Protein AF-0000000079280707 (afdb_homodimer)

Solvent-accessible surface area (backbone atoms only — not comparable to full-atom values): 15832 Å² total; per-residue (Å²): 133,72,69,68,61,56,53,54,54,55,54,55,56,64,62,60,63,75,52,67,69,60,35,39,19,44,24,32,75,40,69,52,90,56,27,75,77,35,42,68,44,71,37,42,90,75,17,88,73,39,42,81,30,55,18,44,53,22,21,24,24,32,35,34,36,29,84,26,36,54,90,60,27,48,51,48,28,39,37,30,24,30,34,31,78,71,51,81,69,53,29,86,54,73,64,53,41,62,40,43,60,48,71,31,33,33,44,44,74,56,71,56,59,42,65,69,46,86,60,87,72,77,73,71,76,70,77,73,75,76,72,70,73,63,68,69,62,58,63,71,72,103,134,74,67,67,60,56,54,54,54,55,55,56,56,64,63,58,62,76,50,67,69,61,35,41,16,43,24,33,73,40,68,54,88,55,26,76,76,36,42,68,45,71,37,42,90,76,17,87,72,40,42,78,32,57,19,45,53,23,22,22,24,33,35,33,34,29,86,27,37,54,90,62,29,48,51,50,29,38,37,31,27,31,34,33,77,70,50,82,70,55,30,88,54,74,65,52,40,62,41,45,60,48,70,31,32,33,43,43,73,56,73,55,58,44,65,70,46,87,58,89,69,78,74,72,76,70,76,69,72,69,68,72,72,64,66,71,63,59,64,72,73,104

Foldseek 3Di:
DPPPVVVVVVVVVVVPPVPQDWAKAKWDKDQDAQQCPACLNVPLPPHPRIDIDTERAKKKKKWWWADFAQPRTGTGMITIDYDDPPPPQEDCDPCVRRDRGGMYMHIDDHHHPHSDDSHPDPPPPPPCPDPVPPPPPVVVVD/DPPVVVVVVVVVVVVPPPPQDWAKAKWDKDQDAQQCPACLNVPLPPHPRIDIDTERAKKKKKWWWAQFAQPRTGTGMITIDYDDPPPPQEDCDPCVRRDRGGMYMHIDDDHHPHSDDSHPDPPPPPPPPPPDPPDPVPVVVD

Sequence (284 aa):
MNTSVFFTFALLACLGTLCSAQMKCYECSYDQANPKDSDCWRDVVNAPDSTEVDCASYCYSETFQSGGPNENANYWYIRRGCAGAKDTTCSDSDNCHNDAWGACKRCCSGELCNVDSPSGSNMVKASLLVALFAAVLAKWLNMNTSVFFTFALLACLGTLCSAQMKCYECSYDQANPKDSDCWRDVVNAPDSTEVDCASYCYSETFQSGGPNENANYWYIRRGCAGAKDTTCSDSDNCHNDAWGACKRCCSGELCNVDSPSGSNMVKASLLVALFAAVLAKWLN

pLDDT: mean 77.37, std 22.31, range [32.81, 98.19]

Nearest PDB structures (foldseek):
  1ywh-assembly2_C  TM=5.991E-01  e=3.883E-01  Homo sapiens
  1nyu-assembly1_A  TM=4.600E-01  e=7.557E-01  Rattus norvegicus
  6zso-assembly1_A  TM=4.852E-01  e=9.628E-01  Homo sapiens
  1ywh-assembly2_C  TM=5.949E-01  e=5.803E-01  Homo sapiens
  2goo-assembly1_F  TM=4.192E-01  e=9.963E-02  Mus musculus

Secondary structure (DSSP, 8-state):
--HHHHHHHHHHHGGG------EEEEEEEE-SS-GGGSHHHH-GGG-TT-EEEEESSEEEEEEEEESSSGGGPEEEEEEEEEE-TT-TTEESSSGGGGSSSEEEEEEE-STT-----SSS-----------GGGTHHHHHH-/--HHHHHHHHHHHGGG------EEEEEEEE-SS-GGGSHHHH-GGG-TT-EEEEESSEEEEEEEEESSSGGGPEEEEEEEEEE-TT-TTEESSGGGGGSSSEEEEEEE-STT-TT--SSS--------GGGGGGTHHHHHH-

Radius of gyration: 24.07 Å; Cα contacts (8 Å, |Δi|>4): 593; chains: 2; bounding box: 77×76×39 Å

Organism: Patiria miniata (NCBI:txid46514)

Structure (mmCIF, N/CA/C/O backbone):
data_AF-0000000079280707-model_v1
#
loop_
_entity.id
_entity.type
_entity.pdbx_description
1 polymer 'Uncharacterized protein'
#
loop_
_atom_site.group_PDB
_atom_site.id
_atom_site.type_symbol
_atom_site.label_atom_id
_atom_site.label_alt_id
_atom_site.label_comp_id
_atom_site.label_asym_id
_atom_site.label_entity_id
_atom_site.label_seq_id
_atom_site.pdbx_PDB_ins_code
_atom_site.Cartn_x
_atom_site.Cartn_y
_atom_site.Cartn_z
_atom_site.occupancy
_atom_site.B_iso_or_equiv
_atom_site.auth_seq_id
_atom_site.auth_comp_id
_atom_site.auth_asym_id
_atom_site.auth_atom_id
_atom_site.pdbx_PDB_model_num
ATOM 1 N N . MET A 1 1 ? 55.562 9.312 -14.508 1 38.59 1 MET A N 1
ATOM 2 C CA . MET A 1 1 ? 54.094 9.398 -14.539 1 38.59 1 MET A CA 1
ATOM 3 C C . MET A 1 1 ? 53.531 9.422 -13.125 1 38.59 1 MET A C 1
ATOM 5 O O . MET A 1 1 ? 53.938 8.648 -12.266 1 38.59 1 MET A O 1
ATOM 9 N N . ASN A 1 2 ? 53.094 10.641 -12.602 1 47.47 2 ASN A N 1
ATOM 10 C CA . ASN A 1 2 ? 52.656 11.133 -11.297 1 47.47 2 ASN A CA 1
ATOM 11 C C . ASN A 1 2 ? 51.531 10.289 -10.727 1 47.47 2 ASN A C 1
ATOM 13 O O . ASN A 1 2 ? 50.406 10.273 -11.266 1 47.47 2 ASN A O 1
ATOM 17 N N . THR A 1 3 ? 51.875 9.219 -9.945 1 60.22 3 THR A N 1
ATOM 18 C CA . THR A 1 3 ? 51.094 8.258 -9.172 1 60.22 3 THR A CA 1
ATOM 19 C C . THR A 1 3 ? 50.031 8.977 -8.312 1 60.22 3 THR A C 1
ATOM 21 O O . THR A 1 3 ? 49.094 8.359 -7.836 1 60.22 3 THR A O 1
ATOM 24 N N . SER A 1 4 ? 50.344 10.234 -7.957 1 59.88 4 SER A N 1
ATOM 25 C CA . SER A 1 4 ? 49.406 10.953 -7.074 1 59.88 4 SER A CA 1
ATOM 26 C C . SER A 1 4 ? 48.125 11.305 -7.793 1 59.88 4 SER A C 1
ATOM 28 O O . SER A 1 4 ? 47.062 11.367 -7.172 1 59.88 4 SER A O 1
ATOM 30 N N . VAL A 1 5 ? 48.156 11.578 -9.125 1 58.69 5 VAL A N 1
ATOM 31 C CA . VAL A 1 5 ? 46.969 11.961 -9.883 1 58.69 5 VAL A CA 1
ATOM 32 C C . VAL A 1 5 ? 46.062 10.758 -10.047 1 58.69 5 VAL A C 1
ATOM 34 O O . VAL A 1 5 ? 44.844 10.898 -10.016 1 58.69 5 VAL A O 1
ATOM 37 N N . PHE A 1 6 ? 46.594 9.539 -10.086 1 56.97 6 PHE A N 1
ATOM 38 C CA . PHE A 1 6 ? 45.75 8.367 -10.273 1 56.97 6 PHE A CA 1
ATOM 39 C C . PHE A 1 6 ? 44.969 8.078 -9.008 1 56.97 6 PHE A C 1
ATOM 41 O O . PHE A 1 6 ? 43.812 7.625 -9.078 1 56.97 6 PHE A O 1
ATOM 48 N N . PHE A 1 7 ? 45.562 8.414 -7.887 1 56.16 7 PHE A N 1
ATOM 49 C CA . PHE A 1 7 ? 44.844 8.125 -6.656 1 56.16 7 PHE A CA 1
ATOM 50 C C . PHE A 1 7 ? 43.656 9.062 -6.488 1 56.16 7 PHE A C 1
ATOM 52 O O . PHE A 1 7 ? 42.625 8.672 -5.957 1 56.16 7 PHE A O 1
ATOM 59 N N . THR A 1 8 ? 43.781 10.281 -7.02 1 58.84 8 THR A N 1
ATOM 60 C CA . THR A 1 8 ? 42.719 11.25 -6.863 1 58.84 8 THR A CA 1
ATOM 61 C C . THR A 1 8 ? 41.531 10.859 -7.734 1 58.84 8 THR A C 1
ATOM 63 O O . THR A 1 8 ? 40.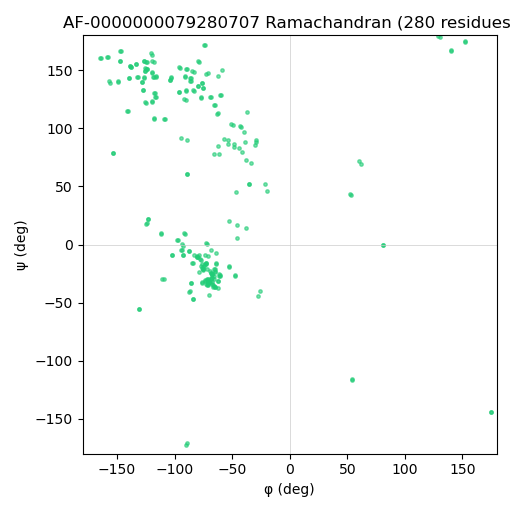375 11.016 -7.32 1 58.84 8 THR A O 1
ATOM 66 N N . PHE A 1 9 ? 41.781 10.281 -8.914 1 58.12 9 PHE A N 1
ATOM 67 C CA . PHE A 1 9 ? 40.625 9.938 -9.758 1 58.12 9 PHE A CA 1
ATOM 68 C C . PHE A 1 9 ? 39.938 8.695 -9.227 1 58.12 9 PHE A C 1
ATOM 70 O O . PHE A 1 9 ? 38.719 8.562 -9.352 1 58.12 9 PHE A O 1
ATOM 77 N N . ALA A 1 10 ? 40.75 7.809 -8.648 1 54.25 10 ALA A N 1
ATOM 78 C CA . ALA A 1 10 ? 40.125 6.617 -8.102 1 54.25 10 ALA A CA 1
ATOM 79 C C . ALA A 1 10 ? 39.25 6.965 -6.906 1 54.25 10 ALA A C 1
ATOM 81 O O . ALA A 1 10 ? 38.188 6.355 -6.703 1 54.25 10 ALA A O 1
ATOM 82 N N . LEU A 1 11 ? 39.688 8 -6.168 1 53.56 11 LEU A N 1
ATOM 83 C CA . LEU A 1 11 ? 38.875 8.414 -5.031 1 53.56 11 LEU A CA 1
ATOM 84 C C . LEU A 1 11 ? 37.594 9.078 -5.496 1 53.56 11 LEU A C 1
ATOM 86 O O . LEU A 1 11 ? 36.531 8.906 -4.883 1 53.56 11 LEU A O 1
ATOM 90 N N . LEU A 1 12 ? 37.656 9.797 -6.57 1 54.19 12 LEU A N 1
ATOM 91 C CA . LEU A 1 12 ? 36.438 10.43 -7.059 1 54.19 12 LEU A CA 1
ATOM 92 C C . LEU A 1 12 ? 35.438 9.398 -7.602 1 54.19 12 LEU A C 1
ATOM 94 O O . LEU A 1 12 ? 34.25 9.609 -7.578 1 54.19 12 LEU A O 1
ATOM 98 N N . ALA A 1 13 ? 35.969 8.336 -8.148 1 51.59 13 ALA A N 1
ATOM 99 C CA . ALA A 1 13 ? 35.062 7.32 -8.672 1 51.59 13 ALA A CA 1
ATOM 100 C C . ALA A 1 13 ? 34.281 6.66 -7.543 1 51.59 13 ALA A C 1
ATOM 102 O O . ALA A 1 13 ? 33.188 6.152 -7.766 1 51.59 13 ALA A O 1
ATOM 103 N N . CYS A 1 14 ? 34.906 6.508 -6.441 1 49.03 14 CYS A N 1
ATOM 104 C CA . CYS A 1 14 ? 34.156 5.891 -5.359 1 49.03 14 CYS A CA 1
ATOM 105 C C . CYS A 1 14 ? 33 6.773 -4.926 1 49.03 14 CYS A C 1
ATOM 107 O O . CYS A 1 14 ? 32.125 6.348 -4.156 1 49.03 14 CYS A O 1
ATOM 109 N N . LEU A 1 15 ? 33.094 8.023 -5.18 1 50.31 15 LEU A N 1
ATOM 110 C CA . LEU A 1 15 ? 32 8.875 -4.75 1 50.31 15 LEU A CA 1
ATOM 111 C C . LEU A 1 15 ? 30.734 8.578 -5.551 1 50.31 15 LEU A C 1
ATOM 113 O O . LEU A 1 15 ? 29.656 9.078 -5.227 1 50.31 15 LEU A O 1
ATOM 117 N N . GLY A 1 16 ? 30.953 8.039 -6.777 1 48.06 16 GLY A N 1
ATOM 118 C CA . GLY A 1 16 ? 29.688 8 -7.469 1 48.06 16 GLY A CA 1
ATOM 119 C C . GLY A 1 16 ? 28.75 6.93 -6.93 1 48.06 16 GLY A C 1
ATOM 120 O O . GLY A 1 16 ? 27.953 6.355 -7.68 1 48.06 16 GLY A O 1
ATOM 121 N N . THR A 1 17 ? 29.078 6.18 -5.945 1 48.03 17 THR A N 1
ATOM 122 C CA . THR A 1 17 ? 28.031 5.254 -5.527 1 48.03 17 THR A CA 1
ATOM 123 C C . THR A 1 17 ? 26.703 5.984 -5.379 1 48.03 17 THR A C 1
ATOM 125 O O . THR A 1 17 ? 26.578 6.914 -4.578 1 48.03 17 THR A O 1
ATOM 128 N N . LEU A 1 18 ? 25.906 6.215 -6.387 1 49.34 18 LEU A N 1
ATOM 129 C CA . LEU A 1 18 ? 24.531 6.672 -6.375 1 49.34 18 LEU A CA 1
ATOM 130 C C . LEU A 1 18 ? 23.766 6.09 -5.184 1 49.34 18 LEU A C 1
ATOM 132 O O . LEU A 1 18 ? 23.375 4.922 -5.211 1 49.34 18 LEU A O 1
ATOM 136 N N . CYS A 1 19 ? 24.281 6.23 -3.973 1 54.91 19 CYS A N 1
ATOM 137 C CA . CYS A 1 19 ? 23.422 6.016 -2.807 1 54.91 19 CYS A CA 1
ATOM 138 C C . CYS A 1 19 ? 21.969 6.352 -3.117 1 54.91 19 CYS A C 1
ATOM 140 O O . CYS A 1 19 ? 21.672 7.457 -3.572 1 54.91 19 CYS A O 1
ATOM 142 N N . SER A 1 20 ? 21.188 5.418 -3.572 1 62.5 20 SER A N 1
ATOM 143 C CA . SER A 1 20 ? 19.781 5.668 -3.83 1 62.5 20 SER A CA 1
ATOM 144 C C . SER A 1 20 ? 19.141 6.48 -2.705 1 62.5 20 SER A C 1
ATOM 146 O O . SER A 1 20 ? 19.281 6.133 -1.531 1 62.5 20 SER A O 1
ATOM 148 N N . ALA A 1 21 ? 18.938 7.77 -2.912 1 72.38 21 ALA A N 1
ATOM 149 C CA . ALA A 1 21 ? 18.312 8.688 -1.962 1 72.38 21 ALA A CA 1
ATOM 150 C C . ALA A 1 21 ? 16.984 8.148 -1.459 1 72.38 21 ALA A C 1
ATOM 152 O O . ALA A 1 21 ? 16.141 7.715 -2.252 1 72.38 21 ALA A O 1
ATOM 153 N N . GLN A 1 22 ? 16.953 7.625 -0.209 1 88.56 22 GLN A N 1
ATOM 154 C CA . GLN A 1 22 ? 15.719 7.27 0.494 1 88.56 22 GLN A CA 1
ATOM 155 C C . GLN A 1 22 ? 15.125 8.477 1.211 1 88.56 22 GLN A C 1
ATOM 157 O O . GLN A 1 22 ? 15.828 9.453 1.475 1 88.56 22 GLN A O 1
ATOM 162 N N . MET A 1 23 ? 13.844 8.461 1.316 1 94.12 23 MET A N 1
ATOM 163 C CA . MET A 1 23 ? 13.148 9.461 2.123 1 94.12 23 MET A CA 1
ATOM 164 C C . MET A 1 23 ? 12.367 8.797 3.252 1 94.12 23 MET A C 1
ATOM 166 O O . MET A 1 23 ? 12.039 7.609 3.172 1 94.12 23 MET A O 1
ATOM 170 N N . LYS A 1 24 ? 12.133 9.641 4.242 1 97.06 24 LYS A N 1
ATOM 171 C CA . LYS A 1 24 ? 11.305 9.117 5.324 1 97.06 24 LYS A CA 1
ATOM 172 C C . LYS A 1 24 ? 9.828 9.406 5.074 1 97.06 24 LYS A C 1
ATOM 174 O O . LYS A 1 24 ? 9.477 10.477 4.566 1 97.06 24 LYS A O 1
ATOM 179 N N . CYS A 1 25 ? 9.039 8.438 5.492 1 97.62 25 CYS A N 1
ATOM 180 C CA . CYS A 1 25 ? 7.586 8.578 5.473 1 97.62 25 CYS A CA 1
ATOM 181 C C . CYS A 1 25 ? 6.977 8.125 6.793 1 97.62 25 CYS A C 1
ATOM 183 O O . CYS A 1 25 ? 7.59 7.352 7.531 1 97.62 25 CYS A O 1
ATOM 185 N N . TYR A 1 26 ? 5.809 8.664 7.047 1 97.75 26 TYR A N 1
ATOM 186 C CA . TYR A 1 26 ? 5.035 8.109 8.148 1 97.75 26 TYR A CA 1
ATOM 187 C C . TYR A 1 26 ? 4.391 6.785 7.754 1 97.75 26 TYR A C 1
ATOM 189 O O . TYR A 1 26 ? 3.883 6.645 6.637 1 97.75 26 TYR A O 1
ATOM 197 N N . GLU A 1 27 ? 4.426 5.871 8.656 1 98.19 27 GLU A N 1
ATOM 198 C CA . GLU A 1 27 ? 3.738 4.594 8.469 1 98.19 27 GLU A CA 1
ATOM 199 C C . GLU A 1 27 ? 2.781 4.309 9.625 1 98.19 27 GLU A C 1
ATOM 201 O O . GLU A 1 27 ? 3.195 4.266 10.781 1 98.19 27 GLU A O 1
ATOM 206 N N . CYS A 1 28 ? 1.576 4.133 9.328 1 97.31 28 CYS A N 1
ATOM 207 C CA . CYS A 1 28 ? 0.514 3.76 10.258 1 97.31 28 CYS A CA 1
ATOM 208 C C . CYS A 1 28 ? -0.715 3.26 9.508 1 97.31 28 CYS A C 1
ATOM 210 O O . CYS A 1 28 ? -0.819 3.432 8.289 1 97.31 28 CYS A O 1
ATOM 212 N N . SER A 1 29 ? -1.576 2.52 10.234 1 95.44 29 SER A N 1
ATOM 213 C CA . SER A 1 29 ? -2.828 2.033 9.664 1 95.44 29 SER A CA 1
ATOM 214 C C . SER A 1 29 ? -3.914 1.921 10.727 1 95.44 29 SER A C 1
ATOM 216 O O . SER A 1 29 ? -3.635 1.57 11.875 1 95.44 29 SER A O 1
ATOM 218 N N . TYR A 1 30 ? -5.117 2.291 10.297 1 94.62 30 TYR A N 1
ATOM 219 C CA . TYR A 1 30 ? -6.305 2.143 11.133 1 94.62 30 TYR A CA 1
ATOM 220 C C . TYR A 1 30 ? -7.504 1.706 10.305 1 94.62 30 TYR A C 1
ATOM 222 O O . TYR A 1 30 ? -7.906 2.402 9.367 1 94.62 30 TYR A O 1
ATOM 230 N N . ASP A 1 31 ? -8.016 0.49 10.562 1 89.56 31 ASP A N 1
ATOM 231 C CA . ASP A 1 31 ? -9.109 -0.048 9.773 1 89.56 31 ASP A CA 1
ATOM 232 C C . ASP A 1 31 ? -10.297 -0.422 10.656 1 89.56 31 ASP A C 1
ATOM 234 O O . ASP A 1 31 ? -11.125 -1.253 10.273 1 89.56 31 ASP A O 1
ATOM 238 N N . GLN A 1 32 ? -10.391 0.071 11.852 1 84.25 32 GLN A N 1
ATOM 239 C CA . GLN A 1 32 ? -11.516 -0.181 12.75 1 84.25 32 GLN A CA 1
ATOM 240 C C . GLN A 1 32 ? -12.609 0.867 12.562 1 84.25 32 GLN A C 1
ATOM 242 O O . GLN A 1 32 ? -12.555 1.674 11.633 1 84.25 32 GLN A O 1
ATOM 247 N N . ALA A 1 33 ? -13.562 0.789 13.445 1 82.25 33 ALA A N 1
ATOM 248 C CA . ALA A 1 33 ? -14.727 1.673 13.328 1 82.25 33 ALA A CA 1
ATOM 249 C C . ALA A 1 33 ? -14.305 3.139 13.391 1 82.25 33 ALA A C 1
ATOM 251 O O . ALA A 1 33 ? -13.492 3.521 14.234 1 82.25 33 ALA A O 1
ATOM 252 N N . ASN A 1 34 ? -14.656 4.039 12.523 1 87.5 34 ASN A N 1
ATOM 253 C CA . ASN A 1 34 ? -14.523 5.484 12.391 1 87.5 34 ASN A CA 1
ATOM 254 C C . ASN A 1 34 ? -13.055 5.906 12.32 1 87.5 34 ASN A C 1
ATOM 256 O O . ASN A 1 34 ? -12.539 6.527 13.25 1 87.5 34 ASN A O 1
ATOM 260 N N . PRO A 1 35 ? -12.305 5.66 11.336 1 92.56 35 PRO A N 1
ATOM 261 C CA . PRO A 1 35 ? -10.891 6.016 11.195 1 92.56 35 PRO A CA 1
ATOM 262 C C . PRO A 1 35 ? -10.633 7.504 11.438 1 92.56 35 PRO A C 1
ATOM 264 O O . PRO A 1 35 ? -9.516 7.887 11.781 1 92.56 35 PRO A O 1
ATOM 267 N N . LYS A 1 36 ? -11.633 8.32 11.359 1 90.56 36 LYS A N 1
ATOM 268 C CA . LYS A 1 36 ? -11.484 9.766 11.547 1 90.56 36 LYS A CA 1
ATOM 269 C C . LYS A 1 36 ? -11.062 10.094 12.977 1 90.56 36 LYS A C 1
ATOM 271 O O . LYS A 1 36 ? -10.5 11.156 13.242 1 90.56 36 LYS A O 1
ATOM 276 N N . ASP A 1 37 ? -11.305 9.203 13.883 1 90.44 37 ASP A N 1
ATOM 277 C CA . ASP A 1 37 ? -11 9.43 15.297 1 90.44 37 ASP A CA 1
ATOM 278 C C . ASP A 1 37 ? -9.625 8.883 15.656 1 90.44 37 ASP A C 1
ATOM 280 O O . ASP A 1 37 ? -9.133 9.102 16.766 1 90.44 37 ASP A O 1
ATOM 284 N N . SER A 1 38 ? -9 8.258 14.773 1 93.44 38 SER A N 1
ATOM 285 C CA . SER A 1 38 ? -7.703 7.652 15.062 1 93.44 38 SER A CA 1
ATOM 286 C C . SER A 1 38 ? -6.59 8.695 15.039 1 93.44 38 SER A C 1
ATOM 288 O O . SER A 1 38 ? -6.703 9.719 14.367 1 93.44 38 SER A O 1
ATOM 290 N N . ASP A 1 39 ? -5.492 8.43 15.703 1 93.5 39 ASP A N 1
ATOM 291 C CA . ASP A 1 39 ? -4.316 9.289 15.672 1 93.5 39 ASP A CA 1
ATOM 292 C C . ASP A 1 39 ? -3.66 9.273 14.289 1 93.5 39 ASP A C 1
ATOM 294 O O . ASP A 1 39 ? -3.104 10.281 13.852 1 93.5 39 ASP A O 1
ATOM 298 N N . CYS A 1 40 ? -3.777 8.203 13.586 1 95.12 40 CYS A N 1
ATOM 299 C CA . CYS A 1 40 ? -3.248 8.117 12.227 1 95.12 40 CYS A CA 1
ATOM 300 C C . CYS A 1 40 ? -3.934 9.125 11.312 1 95.12 40 CYS A C 1
ATOM 302 O O . CYS A 1 40 ? -3.314 9.641 10.383 1 95.12 40 CYS A O 1
ATOM 304 N N . TRP A 1 41 ? -5.199 9.375 11.641 1 94.19 41 TRP A N 1
ATOM 305 C CA . TRP A 1 41 ? -5.984 10.312 10.852 1 94.19 41 TRP A CA 1
ATOM 306 C C . TRP A 1 41 ? -5.73 11.75 11.312 1 94.19 41 TRP A C 1
ATOM 308 O O . TRP A 1 41 ? -5.434 12.625 10.492 1 94.19 41 TRP A O 1
ATOM 318 N N . ARG A 1 42 ? -5.754 12.023 12.617 1 91.69 42 ARG A N 1
ATOM 319 C CA . ARG A 1 42 ? -5.828 13.367 13.18 1 91.69 42 ARG A CA 1
ATOM 320 C C . ARG A 1 42 ? -4.438 13.969 13.336 1 91.69 42 ARG A C 1
ATOM 322 O O . ARG A 1 42 ? -4.254 15.172 13.148 1 91.69 42 ARG A O 1
ATOM 329 N N . ASP A 1 43 ? -3.564 13.164 13.75 1 93.25 43 ASP A N 1
ATOM 330 C CA . ASP A 1 43 ? -2.236 13.664 14.094 1 93.25 43 ASP A CA 1
ATOM 331 C C . ASP A 1 43 ? -1.181 12.57 13.938 1 93.25 43 ASP A C 1
ATOM 333 O O . ASP A 1 43 ? -0.648 12.07 14.93 1 93.25 43 ASP A O 1
ATOM 337 N N . VAL A 1 44 ? -0.804 12.344 12.719 1 94.94 44 VAL A N 1
ATOM 338 C CA . VAL A 1 44 ? 0.125 11.258 12.43 1 94.94 44 VAL A CA 1
ATOM 339 C C . VAL A 1 44 ? 1.496 11.578 13.023 1 94.94 44 VAL A C 1
ATOM 341 O O . VAL A 1 44 ? 2.248 10.672 13.391 1 94.94 44 VAL A O 1
ATOM 344 N N . VAL A 1 45 ? 1.817 12.836 13.203 1 93.94 45 VAL A N 1
ATOM 345 C CA . VAL A 1 45 ? 3.119 13.273 13.703 1 93.94 45 VAL A CA 1
ATOM 346 C C . VAL A 1 45 ? 3.311 12.789 15.133 1 93.94 45 VAL A C 1
ATOM 348 O O . VAL A 1 45 ? 4.391 12.32 15.5 1 93.94 45 VAL A O 1
ATOM 351 N N . ASN A 1 46 ? 2.219 12.812 15.859 1 92.94 46 ASN A N 1
ATOM 352 C CA . ASN A 1 46 ? 2.301 12.453 17.266 1 92.94 46 ASN A CA 1
ATOM 353 C C . ASN A 1 46 ? 1.589 11.133 17.547 1 92.94 46 ASN A C 1
ATOM 355 O O . ASN A 1 46 ? 1.372 10.781 18.719 1 92.94 46 ASN A O 1
ATOM 359 N N . ALA A 1 47 ? 1.194 10.438 16.547 1 92.5 47 ALA A N 1
ATOM 360 C CA . ALA A 1 47 ? 0.476 9.18 16.719 1 92.5 47 ALA A CA 1
ATOM 361 C C . ALA A 1 47 ? 1.388 8.102 17.297 1 92.5 47 ALA A C 1
ATOM 363 O O . ALA A 1 47 ? 2.457 7.82 16.75 1 92.5 47 ALA A O 1
ATOM 364 N N . PRO A 1 48 ? 0.962 7.469 18.391 1 91.69 48 PRO A N 1
ATOM 365 C CA . PRO A 1 48 ? 1.798 6.434 19 1 91.69 48 PRO A CA 1
ATOM 366 C C . PRO A 1 48 ? 2.064 5.258 18.062 1 91.69 48 PRO A C 1
ATOM 368 O O . PRO A 1 48 ? 3.102 4.598 18.172 1 91.69 48 PRO A O 1
ATOM 371 N N . ASP A 1 49 ? 1.195 5.039 17.188 1 91.44 49 ASP A N 1
ATOM 372 C CA . ASP A 1 49 ? 1.322 3.887 16.297 1 91.44 49 ASP A CA 1
ATOM 373 C C . ASP A 1 49 ? 1.936 4.285 14.961 1 91.44 49 ASP A C 1
ATOM 375 O O . ASP A 1 49 ? 2.029 3.467 14.047 1 91.44 49 ASP A O 1
ATOM 379 N N . SER A 1 50 ? 2.299 5.531 14.875 1 94.94 50 SER A N 1
ATOM 380 C CA . SER A 1 50 ? 2.971 6.02 13.68 1 94.94 50 SER A CA 1
ATOM 381 C C . SER A 1 50 ? 4.484 5.891 13.805 1 94.94 50 SER A C 1
ATOM 383 O O . SER A 1 50 ? 5.055 6.199 14.852 1 94.94 50 SER A O 1
ATOM 385 N N . THR A 1 51 ? 5.125 5.352 12.766 1 97.19 51 THR A N 1
ATOM 386 C CA . THR A 1 51 ? 6.578 5.223 12.703 1 97.19 51 THR A CA 1
ATOM 387 C C . THR A 1 51 ? 7.125 5.895 11.445 1 97.19 51 THR A C 1
ATOM 389 O O . THR A 1 51 ? 6.398 6.082 10.469 1 97.19 51 THR A O 1
ATOM 392 N N . GLU A 1 52 ? 8.336 6.359 11.562 1 97.62 52 GLU A N 1
ATOM 393 C CA . GLU A 1 52 ? 9.039 6.863 10.383 1 97.62 52 GLU A CA 1
ATOM 394 C C . GLU A 1 52 ? 9.836 5.754 9.703 1 97.62 52 GLU A C 1
ATOM 396 O O . GLU A 1 52 ? 10.641 5.078 10.352 1 97.62 52 GLU A O 1
ATOM 401 N N . VAL A 1 53 ? 9.602 5.547 8.469 1 97.56 53 VAL A N 1
ATOM 402 C CA . VAL A 1 53 ? 10.258 4.469 7.738 1 97.56 53 VAL A CA 1
ATOM 403 C C . VAL A 1 53 ? 10.938 5.027 6.488 1 97.56 53 VAL A C 1
ATOM 405 O O . VAL A 1 53 ? 10.555 6.094 5.992 1 97.56 53 VAL A O 1
ATOM 408 N N . ASP A 1 54 ? 11.922 4.332 5.965 1 96.25 54 ASP A N 1
ATOM 409 C CA . ASP A 1 54 ? 12.586 4.711 4.723 1 96.25 54 ASP A CA 1
ATOM 410 C C . ASP A 1 54 ? 11.812 4.199 3.51 1 96.25 54 ASP A C 1
ATOM 412 O O . ASP A 1 54 ? 11.398 3.039 3.473 1 96.25 54 ASP A O 1
ATOM 416 N N . CYS A 1 55 ? 11.648 5.094 2.598 1 96.62 55 CYS A N 1
ATOM 417 C CA . CYS A 1 55 ? 11.031 4.742 1.324 1 96.62 55 CYS A CA 1
ATOM 418 C C . CYS A 1 55 ? 11.922 5.152 0.155 1 96.62 55 CYS A C 1
ATOM 420 O O . CYS A 1 55 ? 12.602 6.176 0.218 1 96.62 55 CYS A O 1
ATOM 422 N N . ALA A 1 56 ? 11.805 4.391 -0.875 1 96.19 56 ALA A N 1
ATOM 423 C CA . ALA A 1 56 ? 12.711 4.59 -1.998 1 96.19 56 ALA A CA 1
ATOM 424 C C . ALA A 1 56 ? 12.188 5.668 -2.943 1 96.19 56 ALA A C 1
ATOM 426 O O . ALA A 1 56 ? 12.969 6.426 -3.525 1 96.19 56 ALA A O 1
ATOM 427 N N . SER A 1 57 ? 10.828 5.77 -3.074 1 95.81 57 SER A N 1
ATOM 428 C CA . SER A 1 57 ? 10.352 6.617 -4.164 1 95.81 57 SER A CA 1
ATOM 429 C C . SER A 1 57 ? 9.297 7.605 -3.68 1 95.81 57 SER A C 1
ATOM 431 O O . SER A 1 57 ? 9.438 8.812 -3.879 1 95.81 57 SER A O 1
ATOM 433 N N . TYR A 1 58 ? 8.203 7.07 -3.045 1 96.5 58 TYR A N 1
ATOM 434 C CA . TYR A 1 58 ? 7.102 7.941 -2.643 1 96.5 58 TYR A CA 1
ATOM 435 C C . TYR A 1 58 ? 6.582 7.562 -1.26 1 96.5 58 TYR A C 1
ATOM 437 O O . TYR A 1 58 ? 6.723 6.414 -0.832 1 96.5 58 TYR A O 1
ATOM 445 N N . CYS A 1 59 ? 6.02 8.586 -0.618 1 97.12 59 CYS A N 1
ATOM 446 C CA . CYS A 1 59 ? 5.129 8.391 0.519 1 97.12 59 CYS A CA 1
ATOM 447 C C . CYS A 1 59 ? 3.67 8.398 0.076 1 97.12 59 CYS A C 1
ATOM 449 O O . CYS A 1 59 ? 3.33 9.016 -0.935 1 97.12 59 CYS A O 1
ATOM 451 N N . TYR A 1 60 ? 2.805 7.684 0.836 1 96.88 60 TYR A N 1
ATOM 452 C CA . TYR A 1 60 ? 1.395 7.793 0.48 1 96.88 60 TYR A CA 1
ATOM 453 C C . TYR A 1 60 ? 0.525 7.918 1.726 1 96.88 60 TYR A C 1
ATOM 455 O O . TYR A 1 60 ? 0.94 7.531 2.82 1 96.88 60 TYR A O 1
ATOM 463 N N . SER A 1 61 ? -0.62 8.547 1.586 1 96.38 61 SER A N 1
ATOM 464 C CA . SER A 1 61 ? -1.8 8.484 2.441 1 96.38 61 SER A CA 1
ATOM 465 C C . SER A 1 61 ? -3.012 7.965 1.675 1 96.38 61 SER A C 1
ATOM 467 O O . SER A 1 61 ? -3.379 8.516 0.637 1 96.38 61 SER A O 1
ATOM 469 N N . GLU A 1 62 ? -3.613 6.863 2.189 1 95 62 GLU A N 1
ATOM 470 C CA . GLU A 1 62 ? -4.719 6.227 1.479 1 95 62 GLU A CA 1
ATOM 471 C C . GLU A 1 62 ? -5.93 6.051 2.391 1 95 62 GLU A C 1
ATOM 473 O O . GLU A 1 62 ? -5.789 5.641 3.543 1 95 62 GLU A O 1
ATOM 478 N N . THR A 1 63 ? -7.094 6.426 1.876 1 93.44 63 THR A N 1
ATOM 479 C CA . THR A 1 63 ? -8.367 6.18 2.547 1 93.44 63 THR A CA 1
ATOM 480 C C . THR A 1 63 ? -9.312 5.41 1.634 1 93.44 63 THR A C 1
ATOM 482 O O . THR A 1 63 ? -9.117 5.363 0.418 1 93.44 63 THR A O 1
ATOM 485 N N . PHE A 1 64 ? -10.258 4.73 2.23 1 91.12 64 PHE A N 1
ATOM 486 C CA . PHE A 1 64 ? -11.391 4.152 1.514 1 91.12 64 PHE A CA 1
ATOM 487 C C . PHE A 1 64 ? -12.703 4.781 1.971 1 91.12 64 PHE A C 1
ATOM 489 O O . PHE A 1 64 ? -13 4.809 3.166 1 91.12 64 PHE A O 1
ATOM 496 N N . GLN A 1 65 ? -13.453 5.266 0.976 1 90.5 65 GLN A N 1
ATOM 497 C CA . GLN A 1 65 ? -14.664 6.004 1.328 1 90.5 65 GLN A CA 1
ATOM 498 C C . GLN A 1 65 ? -15.891 5.414 0.64 1 90.5 65 GLN A C 1
ATOM 500 O O . GLN A 1 65 ? -15.766 4.73 -0.38 1 90.5 65 GLN A O 1
ATOM 505 N N . SER A 1 66 ? -17.031 5.59 1.293 1 90.19 66 SER A N 1
ATOM 506 C CA . SER A 1 66 ? -18.312 5.219 0.719 1 90.19 66 SER A CA 1
ATOM 507 C C . SER A 1 66 ? -19.422 6.16 1.187 1 90.19 66 SER A C 1
ATOM 509 O O . SER A 1 66 ? -19.219 6.934 2.129 1 90.19 66 SER A O 1
ATOM 511 N N . GLY A 1 67 ? -20.609 6.113 0.519 1 88.12 67 GLY A N 1
ATOM 512 C CA . GLY A 1 67 ? -21.797 6.816 0.97 1 88.12 67 GLY A CA 1
ATOM 513 C C . GLY A 1 67 ? -21.812 8.281 0.587 1 88.12 67 GLY A C 1
ATOM 514 O O . GLY A 1 67 ? -22.719 9.023 0.974 1 88.12 67 GLY A O 1
ATOM 515 N N . GLY A 1 68 ? -20.812 8.812 -0.078 1 82.31 68 GLY A N 1
ATOM 516 C CA . GLY A 1 68 ? -20.75 10.211 -0.477 1 82.31 68 GLY A CA 1
ATOM 517 C C . GLY A 1 68 ? -19.344 10.742 -0.602 1 82.31 68 GLY A C 1
ATOM 518 O O . GLY A 1 68 ? -18.375 10.039 -0.267 1 82.31 68 GLY A O 1
ATOM 519 N N . PRO A 1 69 ? -19.266 11.961 -1.066 1 80.38 69 PRO A N 1
ATOM 520 C CA . PRO A 1 69 ? -17.938 12.562 -1.223 1 80.38 69 PRO A CA 1
ATOM 521 C C . PRO A 1 69 ? -17.469 13.289 0.035 1 80.38 69 PRO A C 1
ATOM 523 O O . PRO A 1 69 ? -18.281 13.711 0.853 1 80.38 69 PRO A O 1
ATOM 526 N N . ASN A 1 70 ? -16.188 13.32 0.195 1 76.94 70 ASN A N 1
ATOM 527 C CA . ASN A 1 70 ? -15.484 14.172 1.149 1 76.94 70 ASN A CA 1
ATOM 528 C C . ASN A 1 70 ? -16.016 13.992 2.566 1 76.94 70 ASN A C 1
ATOM 530 O O . ASN A 1 70 ? -16.094 12.867 3.068 1 76.94 70 ASN A O 1
ATOM 534 N N . GLU A 1 71 ? -16.609 15.125 3.08 1 74.06 71 GLU A N 1
ATOM 535 C CA . GLU A 1 71 ? -16.984 15.148 4.492 1 74.06 71 GLU A CA 1
ATOM 536 C C . GLU A 1 71 ? -18.203 14.281 4.75 1 74.06 71 GLU A C 1
ATOM 538 O O . GLU A 1 71 ? -18.422 13.82 5.875 1 74.06 71 GLU A O 1
ATOM 543 N N . ASN A 1 72 ? -18.859 13.961 3.785 1 79.75 72 ASN A N 1
ATOM 544 C CA . ASN A 1 72 ? -20.078 13.188 3.938 1 79.75 72 ASN A CA 1
ATOM 545 C C . ASN A 1 72 ? -19.828 11.688 3.795 1 79.75 72 ASN A C 1
ATOM 547 O O . ASN A 1 72 ? -20.734 10.875 3.988 1 79.75 72 ASN A O 1
ATOM 551 N N . ALA A 1 73 ? -18.594 11.438 3.572 1 86.56 73 ALA A N 1
ATOM 552 C CA . ALA A 1 73 ? -18.312 10.031 3.295 1 86.56 73 ALA A CA 1
ATOM 553 C C . ALA A 1 73 ? -18.078 9.25 4.59 1 86.56 73 ALA A C 1
ATOM 555 O O . ALA A 1 73 ? -17.609 9.805 5.578 1 86.56 73 ALA A O 1
ATOM 556 N N . ASN A 1 74 ? -18.562 8.023 4.562 1 89.94 74 ASN A N 1
ATOM 557 C CA . ASN A 1 74 ? -18.062 7.047 5.523 1 89.94 74 ASN A CA 1
ATOM 558 C C . ASN A 1 74 ? -16.688 6.527 5.133 1 89.94 74 ASN A C 1
ATOM 560 O O . ASN A 1 74 ? -16.469 6.109 3.99 1 89.94 74 ASN A O 1
ATOM 564 N N . TYR A 1 75 ? -15.828 6.652 6.105 1 90.81 75 TYR A N 1
ATOM 565 C CA . TYR A 1 75 ? -14.492 6.129 5.844 1 90.81 75 TYR A CA 1
ATOM 566 C C . TYR A 1 75 ? -14.281 4.793 6.551 1 90.81 75 TYR A C 1
ATOM 568 O O . TYR A 1 75 ? -14.719 4.613 7.691 1 90.81 75 TYR A O 1
ATOM 576 N N . TRP A 1 76 ? -13.539 3.947 5.863 1 90.19 76 TRP A N 1
ATOM 577 C CA . TRP A 1 76 ? -13.414 2.584 6.367 1 90.19 76 TRP A CA 1
ATOM 578 C C . TRP A 1 76 ? -11.992 2.324 6.871 1 90.19 76 TRP A C 1
ATOM 580 O O . TRP A 1 76 ? -11.789 1.487 7.754 1 90.19 76 TRP A O 1
ATOM 590 N N . TYR A 1 77 ? -11.039 2.982 6.305 1 92.38 77 TYR A N 1
ATOM 591 C CA . TYR A 1 77 ? -9.68 2.873 6.812 1 92.38 77 TYR A CA 1
ATOM 592 C C . TYR A 1 77 ? -8.844 4.074 6.395 1 92.38 77 TYR A C 1
ATOM 594 O O . TYR A 1 77 ? -9.234 4.832 5.5 1 92.38 77 TYR A O 1
ATOM 602 N N . ILE A 1 78 ? -7.789 4.301 7.027 1 94.69 78 ILE A N 1
ATOM 603 C CA . ILE A 1 78 ? -6.68 5.141 6.598 1 94.69 78 ILE A CA 1
ATOM 604 C C . ILE A 1 78 ? -5.367 4.367 6.723 1 94.69 78 ILE A C 1
ATOM 606 O O . ILE A 1 78 ? -5.176 3.613 7.68 1 94.69 78 ILE A O 1
ATOM 610 N N . ARG A 1 79 ? -4.512 4.527 5.762 1 96.12 79 ARG A N 1
ATOM 611 C CA . ARG A 1 79 ? -3.191 3.91 5.754 1 96.12 79 ARG A CA 1
ATOM 612 C C . ARG A 1 79 ? -2.139 4.871 5.215 1 96.12 79 ARG A C 1
ATOM 614 O O . ARG A 1 79 ? -2.404 5.633 4.281 1 96.12 79 ARG A O 1
ATOM 621 N N . ARG A 1 80 ? -1.019 4.809 5.777 1 97.25 80 ARG A N 1
ATOM 622 C CA . ARG A 1 80 ? 0.135 5.578 5.324 1 97.25 80 ARG A CA 1
ATOM 623 C C . ARG A 1 80 ? 1.373 4.695 5.207 1 97.25 80 ARG A C 1
ATOM 625 O O . ARG A 1 80 ? 1.558 3.77 6 1 97.25 80 ARG A O 1
ATOM 632 N N . GLY A 1 81 ? 2.191 4.977 4.219 1 97.62 81 GLY A N 1
ATOM 633 C CA . GLY A 1 81 ? 3.395 4.172 4.062 1 97.62 81 GLY A CA 1
ATOM 634 C C . GLY A 1 81 ? 4.18 4.512 2.811 1 97.62 81 GLY A C 1
ATOM 635 O O . GLY A 1 81 ? 4.277 5.684 2.432 1 97.62 81 GLY A O 1
ATOM 636 N N . CYS A 1 82 ? 4.789 3.488 2.182 1 97.94 82 CYS A N 1
ATOM 637 C CA . CYS A 1 82 ? 5.66 3.637 1.023 1 97.94 82 CYS A CA 1
ATOM 638 C C . CYS A 1 82 ? 4.945 3.219 -0.256 1 97.94 82 CYS A C 1
ATOM 640 O O . CYS A 1 82 ? 4.195 2.242 -0.262 1 97.94 82 CYS A O 1
ATOM 642 N N . ALA A 1 83 ? 5.195 3.928 -1.278 1 97.44 83 ALA A N 1
ATOM 643 C CA . ALA A 1 83 ? 4.719 3.578 -2.613 1 97.44 83 ALA A CA 1
ATOM 644 C C . ALA A 1 83 ? 5.871 3.539 -3.613 1 97.44 83 ALA A C 1
ATOM 646 O O . ALA A 1 83 ? 6.816 4.32 -3.51 1 97.44 83 ALA A O 1
ATOM 647 N N . GLY A 1 84 ? 5.758 2.602 -4.547 1 96.69 84 GLY A N 1
ATOM 648 C CA . GLY A 1 84 ? 6.766 2.523 -5.59 1 96.69 84 GLY A CA 1
ATOM 649 C C . GLY A 1 84 ? 6.633 3.625 -6.629 1 96.69 84 GLY A C 1
ATOM 650 O O . GLY A 1 84 ? 5.617 4.32 -6.676 1 96.69 84 GLY A O 1
ATOM 651 N N . ALA A 1 85 ? 7.625 3.697 -7.496 1 95.62 85 ALA A N 1
ATOM 652 C CA . ALA A 1 85 ? 7.746 4.805 -8.438 1 95.62 85 ALA A CA 1
ATOM 653 C C . ALA A 1 85 ? 6.703 4.699 -9.547 1 95.62 85 ALA A C 1
ATOM 655 O O . ALA A 1 85 ? 6.43 5.676 -10.25 1 95.62 85 ALA A O 1
ATOM 656 N N . LYS A 1 86 ? 6.098 3.521 -9.703 1 95.38 86 LYS A N 1
ATOM 657 C CA . LYS A 1 86 ? 5.176 3.33 -10.82 1 95.38 86 LYS A CA 1
ATOM 658 C C . LYS A 1 86 ? 3.795 2.906 -10.32 1 95.38 86 LYS A C 1
ATOM 660 O O . LYS A 1 86 ? 3.045 2.248 -11.047 1 95.38 86 LYS A O 1
ATOM 665 N N . ASP A 1 87 ? 3.541 3.201 -9.117 1 95.88 87 ASP A N 1
ATOM 666 C CA . ASP A 1 87 ? 2.238 2.881 -8.539 1 95.88 87 ASP A CA 1
ATOM 667 C C . ASP A 1 87 ? 1.119 3.627 -9.266 1 95.88 87 ASP A C 1
ATOM 669 O O . ASP A 1 87 ? 0.97 4.84 -9.102 1 95.88 87 ASP A O 1
ATOM 673 N N . THR A 1 88 ? 0.281 2.867 -9.961 1 93.12 88 THR A N 1
ATOM 674 C CA . THR A 1 88 ? -0.747 3.469 -10.805 1 93.12 88 THR A CA 1
ATOM 675 C C . THR A 1 88 ? -1.948 3.898 -9.969 1 93.12 88 THR A C 1
ATOM 677 O O . THR A 1 88 ? -2.822 4.621 -10.453 1 93.12 88 THR A O 1
ATOM 680 N N . THR A 1 89 ? -2.002 3.479 -8.688 1 93.25 89 THR A N 1
ATOM 681 C CA . THR A 1 89 ? -3.121 3.852 -7.832 1 93.25 89 THR A CA 1
ATOM 682 C C . THR A 1 89 ? -2.861 5.191 -7.152 1 93.25 89 THR A C 1
ATOM 684 O O . THR A 1 89 ? -3.746 5.742 -6.492 1 93.25 89 THR A O 1
ATOM 687 N N . CYS A 1 90 ? -1.688 5.719 -7.34 1 94.25 90 CYS A N 1
ATOM 688 C CA . CYS A 1 90 ? -1.303 6.992 -6.742 1 94.25 90 CYS A CA 1
ATOM 689 C C . CYS A 1 90 ? -1.958 8.156 -7.473 1 94.25 90 CYS A C 1
ATOM 691 O O . CYS A 1 90 ? -2.027 8.164 -8.703 1 94.25 90 CYS A O 1
ATOM 693 N N . SER A 1 91 ? -2.469 9.047 -6.656 1 89.5 91 SER A N 1
ATOM 694 C CA . SER A 1 91 ? -2.967 10.32 -7.164 1 89.5 91 SER A CA 1
ATOM 695 C C . SER A 1 91 ? -2.162 11.492 -6.613 1 89.5 91 SER A C 1
ATOM 697 O O . SER A 1 91 ? -1.76 11.484 -5.449 1 89.5 91 SER A O 1
ATOM 699 N N . ASP A 1 92 ? -1.969 12.516 -7.406 1 82.12 92 ASP A N 1
ATOM 700 C CA . ASP A 1 92 ? -1.261 13.711 -6.953 1 82.12 92 ASP A CA 1
ATOM 701 C C . ASP A 1 92 ? -2.236 14.758 -6.418 1 82.12 92 ASP A C 1
ATOM 703 O O . ASP A 1 92 ? -1.819 15.75 -5.828 1 82.12 92 ASP A O 1
ATOM 707 N N . SER A 1 93 ? -3.492 14.422 -6.656 1 83.38 93 SER A N 1
ATOM 708 C CA . SER A 1 93 ? -4.5 15.375 -6.211 1 83.38 93 SER A CA 1
ATOM 709 C C . SER A 1 93 ? -5.461 14.742 -5.211 1 83.38 93 SER A C 1
ATOM 711 O O . SER A 1 93 ? -5.512 13.516 -5.082 1 83.38 93 SER A O 1
ATOM 713 N N . ASP A 1 94 ? -6.188 15.625 -4.543 1 83.81 94 ASP A N 1
ATOM 714 C CA . ASP A 1 94 ? -7.168 15.148 -3.57 1 83.81 94 ASP A CA 1
ATOM 715 C C . ASP A 1 94 ? -8.539 14.977 -4.215 1 83.81 94 ASP A C 1
ATOM 717 O O . ASP A 1 94 ? -9.531 14.727 -3.521 1 83.81 94 ASP A O 1
ATOM 721 N N . ASN A 1 95 ? -8.625 15.078 -5.543 1 86.88 95 ASN A N 1
ATOM 722 C CA . ASN A 1 95 ? -9.891 14.945 -6.258 1 86.88 95 ASN A CA 1
ATOM 723 C C . ASN A 1 95 ? -10.523 13.57 -6.035 1 86.88 95 ASN A C 1
ATOM 725 O O . ASN A 1 95 ? -11.742 13.422 -6.121 1 86.88 95 ASN A O 1
ATOM 729 N N . CYS A 1 96 ? -9.695 12.656 -5.758 1 86.75 96 CYS A N 1
ATOM 730 C CA . CYS A 1 96 ? -10.211 11.305 -5.566 1 86.75 96 CYS A CA 1
ATOM 731 C C . CYS A 1 96 ? -11.133 11.242 -4.352 1 86.75 96 CYS A C 1
ATOM 733 O O . CYS A 1 96 ? -11.945 10.32 -4.234 1 86.75 96 CYS A O 1
ATOM 735 N N . HIS A 1 97 ? -11.094 12.227 -3.49 1 88.62 97 HIS A N 1
ATOM 736 C CA . HIS A 1 97 ? -11.984 12.273 -2.336 1 88.62 97 HIS A CA 1
ATOM 737 C C . HIS A 1 97 ? -13.383 12.711 -2.736 1 88.62 97 HIS A C 1
ATOM 739 O O . HIS A 1 97 ? -14.328 12.594 -1.951 1 88.62 97 HIS A O 1
ATOM 745 N N . ASN A 1 98 ? -13.484 13.227 -3.965 1 88.12 98 ASN A N 1
ATOM 746 C CA . ASN A 1 98 ? -14.789 13.641 -4.465 1 88.12 98 ASN A CA 1
ATOM 747 C C . ASN A 1 98 ? -15.594 12.453 -4.988 1 88.12 98 ASN A C 1
ATOM 749 O O . ASN A 1 98 ? -16.781 12.578 -5.277 1 88.12 98 ASN A O 1
ATOM 753 N N . ASP A 1 99 ? -14.953 11.352 -5.086 1 87.12 99 ASP A N 1
ATOM 754 C CA . ASP A 1 99 ? -15.664 10.148 -5.504 1 87.12 99 ASP A CA 1
ATOM 755 C C . ASP A 1 99 ? -16.578 9.641 -4.391 1 87.12 99 ASP A C 1
ATOM 757 O O . ASP A 1 99 ? -16.25 9.75 -3.209 1 87.12 99 ASP A O 1
ATOM 761 N N . ALA A 1 100 ? -17.719 9.062 -4.824 1 88.62 100 ALA A N 1
ATOM 762 C CA . ALA A 1 100 ? -18.703 8.586 -3.854 1 88.62 100 ALA A CA 1
ATOM 763 C C . ALA A 1 100 ? -18.25 7.285 -3.203 1 88.62 100 ALA A C 1
ATOM 765 O O . ALA A 1 100 ? -18.766 6.895 -2.152 1 88.62 100 ALA A O 1
ATOM 766 N N . TRP A 1 101 ? -17.328 6.625 -3.938 1 88.25 101 TRP A N 1
ATOM 767 C CA . TRP A 1 101 ? -16.875 5.332 -3.43 1 88.25 101 TRP A CA 1
ATOM 768 C C . TRP A 1 101 ? -15.5 4.98 -3.971 1 88.25 101 TRP A C 1
ATOM 770 O O . TRP A 1 101 ? -15.195 5.254 -5.133 1 88.25 101 TRP A O 1
ATOM 780 N N . GLY A 1 102 ? -14.688 4.406 -3.01 1 87.5 102 GLY A N 1
ATOM 781 C CA . GLY A 1 102 ? -13.414 3.881 -3.469 1 87.5 102 GLY A CA 1
ATOM 782 C C . GLY A 1 102 ? -12.234 4.359 -2.637 1 87.5 102 GLY A C 1
ATOM 783 O O . GLY A 1 102 ? -12.414 5.117 -1.679 1 87.5 102 GLY A O 1
ATOM 784 N N . ALA A 1 103 ? -11.141 3.844 -3.08 1 89.69 103 ALA A N 1
ATOM 785 C CA . ALA A 1 103 ? -9.906 4.25 -2.408 1 89.69 103 ALA A CA 1
ATOM 786 C C . ALA A 1 103 ? -9.359 5.547 -3.004 1 89.69 103 ALA A C 1
ATOM 788 O O . ALA A 1 103 ? -9.484 5.785 -4.207 1 89.69 103 ALA A O 1
ATOM 789 N N . CYS A 1 104 ? -8.859 6.395 -2.174 1 92.38 104 CYS A N 1
ATOM 790 C CA . CYS A 1 104 ? -8.086 7.562 -2.576 1 92.38 104 CYS A CA 1
ATOM 791 C C . CYS A 1 104 ? -6.668 7.492 -2.025 1 92.38 104 CYS A C 1
ATOM 793 O O . CYS A 1 104 ? -6.457 7.629 -0.819 1 92.38 104 CYS A O 1
ATOM 795 N N . LYS A 1 105 ? -5.754 7.258 -2.936 1 94.06 105 LYS A N 1
ATOM 796 C CA . LYS A 1 105 ? -4.348 7.152 -2.562 1 94.06 105 LYS A CA 1
ATOM 797 C C . LYS A 1 105 ? -3.557 8.359 -3.051 1 94.06 105 LYS A C 1
ATOM 799 O O . LYS A 1 105 ? -3.262 8.477 -4.242 1 94.06 105 LYS A O 1
ATOM 804 N N . ARG A 1 106 ? -3.188 9.188 -2.092 1 95.19 106 ARG A N 1
ATOM 805 C CA . ARG A 1 106 ? -2.383 10.367 -2.408 1 95.19 106 ARG A CA 1
ATOM 806 C C . ARG A 1 106 ? -0.899 10.086 -2.186 1 95.19 106 ARG A C 1
ATOM 808 O O . ARG A 1 106 ? -0.508 9.57 -1.14 1 95.19 106 ARG A O 1
ATOM 815 N N . CYS A 1 107 ? -0.132 10.422 -3.135 1 95.75 107 CYS A N 1
ATOM 816 C CA . CYS A 1 107 ? 1.306 10.195 -3.041 1 95.75 107 CYS A CA 1
ATOM 817 C C . CYS A 1 107 ? 2.074 11.508 -3.131 1 95.75 107 CYS A C 1
ATOM 819 O O . CYS A 1 107 ? 1.619 12.453 -3.775 1 95.75 107 CYS A O 1
ATOM 821 N N . CYS A 1 108 ? 3.18 11.578 -2.463 1 94.25 108 CYS A N 1
ATOM 822 C CA . CYS A 1 108 ? 4.051 12.75 -2.438 1 94.25 108 CYS A CA 1
ATOM 823 C C . CYS A 1 108 ? 5.512 12.336 -2.303 1 94.25 108 CYS A C 1
ATOM 825 O O . CYS A 1 108 ? 5.812 11.188 -1.966 1 94.25 108 CYS A O 1
ATOM 827 N N . SER A 1 109 ? 6.312 13.242 -2.713 1 93.38 109 SER A N 1
AT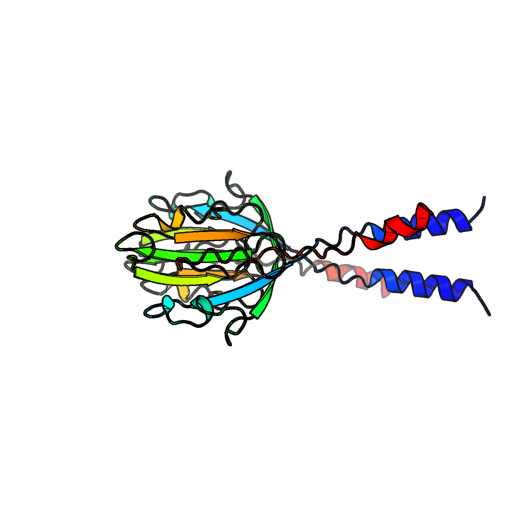OM 828 C CA . SER A 1 109 ? 7.746 13.039 -2.547 1 93.38 109 SER A CA 1
ATOM 829 C C . SER A 1 109 ? 8.352 14.102 -1.636 1 93.38 109 SER A C 1
ATOM 831 O O . SER A 1 109 ? 7.961 15.266 -1.687 1 93.38 109 SER A O 1
ATOM 833 N N . GLY A 1 110 ? 9.109 13.773 -0.661 1 94.06 110 GLY A N 1
ATOM 834 C CA . GLY A 1 110 ? 9.734 14.625 0.338 1 94.06 110 GLY A CA 1
ATOM 835 C C . GLY A 1 110 ? 9.719 14.023 1.73 1 94.06 110 GLY A C 1
ATOM 836 O O . GLY A 1 110 ? 9 13.055 1.983 1 94.06 110 GLY A O 1
ATOM 837 N N . GLU A 1 111 ? 10.453 14.578 2.596 1 96 111 GLU A N 1
ATOM 838 C CA . GLU A 1 111 ? 10.547 14.055 3.957 1 96 111 GLU A CA 1
ATOM 839 C C . GLU A 1 111 ? 9.219 14.188 4.695 1 96 111 GLU A C 1
ATOM 841 O O . GLU A 1 111 ? 8.68 15.289 4.816 1 96 111 GLU A O 1
ATOM 846 N N . LEU A 1 112 ? 8.68 13.062 5.117 1 97.44 112 LEU A N 1
ATOM 847 C CA . LEU A 1 112 ? 7.527 13.008 6.004 1 97.44 112 LEU A CA 1
ATOM 848 C C . LEU A 1 112 ? 6.375 13.836 5.449 1 97.44 112 LE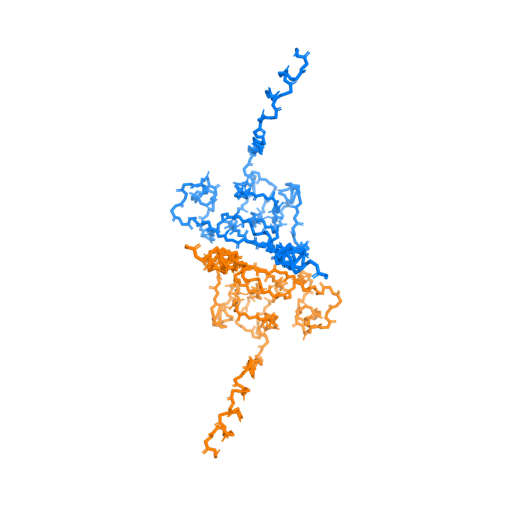U A C 1
ATOM 850 O O . LEU A 1 112 ? 5.707 14.555 6.195 1 97.44 112 LEU A O 1
ATOM 854 N N . CYS A 1 113 ? 6.176 13.695 4.16 1 94.94 113 CYS A N 1
ATOM 855 C CA . CYS A 1 113 ? 5.227 14.562 3.475 1 94.94 113 CYS A CA 1
ATOM 856 C C . CYS A 1 113 ? 3.807 14.016 3.596 1 94.94 113 CYS A C 1
ATOM 858 O O . CYS A 1 113 ? 2.84 14.727 3.318 1 94.94 113 CYS A O 1
ATOM 860 N N . ASN A 1 114 ? 3.564 12.758 3.965 1 95.62 114 ASN A N 1
ATOM 861 C CA . ASN A 1 114 ? 2.258 12.109 3.881 1 95.62 114 ASN A CA 1
ATOM 862 C C . ASN A 1 114 ? 1.442 12.32 5.152 1 95.62 114 ASN A C 1
ATOM 864 O O . ASN A 1 114 ? 0.928 11.367 5.73 1 95.62 114 ASN A O 1
ATOM 868 N N . VAL A 1 115 ? 1.161 13.539 5.465 1 94.12 115 VAL A N 1
ATOM 869 C CA . VAL A 1 115 ? 0.462 13.883 6.699 1 94.12 115 VAL A CA 1
ATOM 870 C C . VAL A 1 115 ? -1.005 14.18 6.395 1 94.12 115 VAL A C 1
ATOM 872 O O . VAL A 1 115 ? -1.837 14.219 7.305 1 94.12 115 VAL A O 1
ATOM 875 N N . ASP A 1 116 ? -1.372 14.266 5.102 1 84.19 116 ASP A N 1
ATOM 876 C CA . ASP A 1 116 ? -2.699 14.773 4.758 1 84.19 116 ASP A CA 1
ATOM 877 C C . ASP A 1 116 ? -3.76 13.688 4.93 1 84.19 116 ASP A C 1
ATOM 879 O O . ASP A 1 116 ? -3.508 12.516 4.645 1 84.19 116 ASP A O 1
ATOM 883 N N . SER A 1 117 ? -4.906 14.055 5.531 1 82 117 SER A N 1
ATOM 884 C CA . SER A 1 117 ? -6.141 13.273 5.547 1 82 117 SER A CA 1
ATOM 885 C C . SER A 1 117 ? -7.281 14.031 4.875 1 82 117 SER A C 1
ATOM 887 O O . SER A 1 117 ? -7.242 15.258 4.77 1 82 117 SER A O 1
ATOM 889 N N . PRO A 1 118 ? -8.148 13.289 4.168 1 75.31 118 PRO A N 1
ATOM 890 C CA . PRO A 1 118 ? -9.25 14 3.516 1 75.31 118 PRO A CA 1
ATOM 891 C C . PRO A 1 118 ? -9.922 15.016 4.438 1 75.31 118 PRO A C 1
ATOM 893 O O . PRO A 1 118 ? -10.688 15.859 3.973 1 75.31 118 PRO A O 1
ATOM 896 N N . SER A 1 119 ? -9.461 15.219 5.508 1 62.28 119 SER A N 1
ATOM 897 C CA . SER A 1 119 ? -10.195 16.312 6.148 1 62.28 119 SER A CA 1
ATOM 898 C C . SER A 1 119 ? -10.125 17.578 5.32 1 62.28 119 SER A C 1
ATOM 900 O O . SER A 1 119 ? -9.289 17.703 4.426 1 62.28 119 SER A O 1
ATOM 902 N N . GLY A 1 120 ? -10.992 18.531 5.234 1 45.94 120 GLY A N 1
ATOM 903 C CA . GLY A 1 120 ? -11.078 19.875 4.676 1 45.94 120 GLY A CA 1
ATOM 904 C C . GLY A 1 120 ? -9.742 20.578 4.602 1 45.94 120 GLY A C 1
ATOM 905 O O . GLY A 1 120 ? -9.602 21.594 3.916 1 45.94 120 GLY A O 1
ATOM 906 N N . SER A 1 121 ? -8.859 20.516 5.684 1 36.44 121 SER A N 1
ATOM 907 C CA . SER A 1 121 ? -7.906 21.609 5.758 1 36.44 121 SER A CA 1
ATOM 908 C C . SER A 1 121 ? -6.633 21.281 4.977 1 36.44 121 SER A C 1
ATOM 910 O O . SER A 1 121 ? -6.074 20.203 5.117 1 36.44 121 SER A O 1
ATOM 912 N N . ASN A 1 122 ? -6.496 21.578 3.699 1 37.81 122 ASN A N 1
ATOM 913 C CA . ASN A 1 122 ? -5.32 21.766 2.854 1 37.81 122 ASN A CA 1
ATOM 914 C C . ASN A 1 122 ? -4.074 22.062 3.682 1 37.81 122 ASN A C 1
ATOM 916 O O . ASN A 1 122 ? -3.824 23.219 4.031 1 37.81 122 ASN A O 1
ATOM 920 N N . MET A 1 123 ? -3.725 21.469 4.684 1 34.94 123 MET A N 1
ATOM 921 C CA . MET A 1 123 ? -2.479 22 5.223 1 34.94 123 MET A CA 1
ATOM 922 C C . MET A 1 123 ? -1.344 21.859 4.215 1 34.94 123 MET A C 1
ATOM 924 O O . MET A 1 123 ? -1.006 20.75 3.803 1 34.94 123 MET A O 1
ATOM 928 N N . VAL A 1 124 ? -1.259 22.625 3.287 1 35.78 124 VAL A N 1
ATOM 929 C CA . VAL A 1 124 ? -0.082 22.938 2.486 1 35.78 124 VAL A CA 1
ATOM 930 C C . VAL A 1 124 ? 1.17 22.875 3.357 1 35.78 124 VAL A C 1
ATOM 932 O O . VAL A 1 124 ? 1.339 23.688 4.273 1 35.78 124 VAL A O 1
ATOM 935 N N . LYS A 1 125 ? 1.615 21.812 3.797 1 39.03 125 LYS A N 1
ATOM 936 C CA . LYS A 1 125 ? 2.959 21.922 4.355 1 39.03 125 LYS A CA 1
ATOM 937 C C . LYS A 1 125 ? 3.926 22.547 3.35 1 39.03 125 LYS A C 1
ATOM 939 O O . LYS A 1 125 ? 4.133 22 2.262 1 39.03 125 LYS A O 1
ATOM 944 N N . ALA A 1 126 ? 4.039 23.812 3.279 1 34.91 126 ALA A N 1
ATOM 945 C CA . ALA A 1 126 ? 5.121 24.609 2.707 1 34.91 126 ALA A CA 1
ATOM 946 C C . ALA A 1 126 ? 6.484 24.016 3.072 1 34.91 126 ALA A C 1
ATOM 948 O O . ALA A 1 126 ? 6.82 23.906 4.254 1 34.91 126 ALA A O 1
ATOM 949 N N . SER A 1 127 ? 6.91 22.984 2.389 1 38.28 127 SER A N 1
ATOM 950 C CA . SER A 1 127 ? 8.352 22.766 2.496 1 38.28 127 SER A CA 1
ATOM 951 C C . SER A 1 127 ? 9.086 24.094 2.701 1 38.28 127 SER A C 1
ATOM 953 O O . SER A 1 127 ? 9.062 24.953 1.834 1 38.28 127 SER A O 1
ATOM 955 N N . LEU A 1 128 ? 9.203 24.547 3.871 1 32.81 128 LEU A N 1
ATOM 956 C CA . LEU A 1 128 ? 10.102 25.641 4.246 1 32.81 128 LEU A CA 1
ATOM 957 C C . LEU A 1 128 ? 11.484 25.422 3.65 1 32.81 128 LEU A C 1
ATOM 959 O O . LEU A 1 128 ? 12.289 24.672 4.191 1 32.81 128 LEU A O 1
ATOM 963 N N . LEU A 1 129 ? 11.586 25.062 2.428 1 36.09 129 LEU A N 1
ATOM 964 C CA . LEU A 1 129 ? 12.922 25.266 1.879 1 36.09 129 LEU A CA 1
ATOM 965 C C . LEU A 1 129 ? 13.516 26.578 2.365 1 36.09 129 LEU A C 1
ATOM 967 O O . LEU A 1 129 ? 12.914 27.641 2.178 1 36.09 129 LEU A O 1
ATOM 971 N N . VAL A 1 130 ? 14.336 26.5 3.406 1 36.19 130 VAL A N 1
ATOM 972 C CA . VAL A 1 130 ? 15.227 27.406 4.129 1 36.19 130 VAL A CA 1
ATOM 973 C C . VAL A 1 130 ? 15.891 28.359 3.146 1 36.19 130 VAL A C 1
ATOM 975 O O . VAL A 1 130 ? 16.453 27.938 2.139 1 36.19 130 VAL A O 1
ATOM 978 N N . ALA A 1 131 ? 15.578 29.656 3.234 1 36.25 131 ALA A N 1
ATOM 979 C CA . ALA A 1 131 ? 16 31.016 2.879 1 36.25 131 ALA A CA 1
ATOM 980 C C . ALA A 1 131 ? 17.516 31.156 2.998 1 36.25 131 ALA A C 1
ATOM 982 O O . ALA A 1 131 ? 18.031 32.281 2.992 1 36.25 131 ALA A O 1
ATOM 983 N N . LEU A 1 132 ? 18.188 30.031 3.092 1 37.25 132 LEU A N 1
ATOM 984 C CA . LEU A 1 132 ? 19.531 30.422 3.498 1 37.25 132 LEU A CA 1
ATOM 985 C C . LEU A 1 132 ? 20.25 31.172 2.377 1 37.25 132 LEU A C 1
ATOM 987 O O . LEU A 1 132 ? 21.453 31.438 2.467 1 37.25 132 LEU A O 1
ATOM 991 N N . PHE A 1 133 ? 19.531 31.219 1.251 1 39.03 133 PHE A N 1
ATOM 992 C CA . PHE A 1 133 ? 20.531 31.594 0.25 1 39.03 133 PHE A CA 1
ATOM 993 C C . PHE A 1 133 ? 20.969 33.031 0.431 1 39.03 133 PHE A C 1
ATOM 995 O O . PHE A 1 133 ? 21.703 33.594 -0.393 1 39.03 133 PHE A O 1
ATOM 1002 N N . ALA A 1 134 ? 20.297 33.812 1.284 1 35.94 134 ALA A N 1
ATOM 1003 C CA . ALA A 1 134 ? 20.375 35.219 0.917 1 35.94 134 ALA A CA 1
ATOM 1004 C C . ALA A 1 134 ? 21.781 35.75 1.143 1 35.94 134 ALA A C 1
ATOM 1006 O O . ALA A 1 134 ? 22.172 36.75 0.535 1 35.94 134 ALA A O 1
ATOM 1007 N N . ALA A 1 135 ? 22.422 35.406 2.297 1 37.75 135 ALA A N 1
ATOM 1008 C CA . ALA A 1 135 ? 23.328 36.406 2.863 1 37.75 135 ALA A CA 1
ATOM 1009 C C . ALA A 1 135 ? 24.625 36.469 2.068 1 37.75 135 ALA A C 1
ATOM 1011 O O . ALA A 1 135 ? 25.469 37.344 2.311 1 37.75 135 ALA A O 1
ATOM 1012 N N . VAL A 1 136 ? 24.859 35.344 1.382 1 39.91 136 VAL A N 1
ATOM 1013 C CA . VAL A 1 136 ? 26.297 35.344 1.083 1 39.91 136 VAL A CA 1
ATOM 1014 C C . VAL A 1 136 ? 26.594 36.406 0.006 1 39.91 136 VAL A C 1
ATOM 1016 O O . VAL A 1 136 ? 27.75 36.719 -0.241 1 39.91 136 VAL A O 1
ATOM 1019 N N . LEU A 1 137 ? 25.516 36.719 -0.692 1 38.62 137 LEU A N 1
ATOM 1020 C CA . LEU A 1 137 ? 25.969 37.438 -1.874 1 38.62 137 LEU A CA 1
ATOM 1021 C C . LEU A 1 137 ? 26.391 38.875 -1.516 1 38.62 137 LEU A C 1
ATOM 1023 O O . LEU A 1 137 ? 26.797 39.625 -2.387 1 38.62 137 LEU A O 1
ATOM 1027 N N . ALA A 1 138 ? 25.891 39.312 -0.341 1 39.41 138 ALA A N 1
ATOM 1028 C CA . ALA A 1 138 ? 26.078 40.781 -0.198 1 39.41 138 ALA A CA 1
ATOM 1029 C C . ALA A 1 138 ? 27.562 41.125 -0.182 1 39.41 138 ALA A C 1
ATOM 1031 O O . ALA A 1 138 ? 27.953 42.219 -0.604 1 39.41 138 ALA A O 1
ATOM 1032 N N . LYS A 1 139 ? 28.312 40.188 0.495 1 43.88 139 LYS A N 1
ATOM 1033 C CA . LYS A 1 139 ? 29.641 40.75 0.785 1 43.88 139 LYS A CA 1
ATOM 1034 C C . LYS A 1 139 ? 30.422 41 -0.498 1 43.88 139 LYS A C 1
ATOM 1036 O O . LYS A 1 139 ? 31.406 41.75 -0.5 1 43.88 139 LYS A O 1
ATOM 1041 N N . TRP A 1 140 ? 30.078 40.094 -1.528 1 42.53 140 TRP A N 1
ATOM 1042 C CA . TRP A 1 140 ? 31.078 40.312 -2.561 1 42.53 140 TRP A CA 1
ATOM 1043 C C . TRP A 1 140 ? 30.922 41.688 -3.197 1 42.53 140 TRP A C 1
ATOM 1045 O O . TRP A 1 140 ? 31.797 42.156 -3.922 1 42.53 140 TRP A O 1
ATOM 1055 N N . LEU A 1 141 ? 29.656 42.156 -3.088 1 41.5 141 LEU A N 1
ATOM 1056 C CA . LEU A 1 141 ? 29.609 43.344 -3.938 1 41.5 141 LEU A CA 1
ATOM 1057 C C . LEU A 1 141 ? 30.312 44.531 -3.27 1 41.5 141 LEU A C 1
ATOM 1059 O O . LEU A 1 141 ? 30.531 45.562 -3.902 1 41.5 141 LEU A O 1
ATOM 1063 N N . ASN A 1 142 ? 30.469 44.5 -1.933 1 36.12 142 ASN A N 1
ATOM 1064 C CA . ASN A 1 142 ? 31.188 45.719 -1.604 1 36.12 142 ASN A CA 1
ATOM 1065 C C . ASN A 1 142 ? 32.688 45.594 -1.852 1 36.12 142 ASN A C 1
ATOM 1067 O O . ASN A 1 142 ? 33.281 44.594 -1.475 1 36.12 142 ASN A O 1
ATOM 1071 N N . MET B 1 1 ? 56.469 10.383 10.195 1 38 1 MET B N 1
ATOM 1072 C CA . MET B 1 1 ? 55.062 9.93 10.344 1 38 1 MET B CA 1
ATOM 1073 C C . MET B 1 1 ? 54.406 9.742 8.977 1 38 1 MET B C 1
ATOM 1075 O O . MET B 1 1 ? 54.469 10.633 8.133 1 38 1 MET B O 1
ATOM 1079 N N . ASN B 1 2 ? 54.344 8.453 8.438 1 46.44 2 ASN B N 1
ATOM 1080 C CA . ASN B 1 2 ? 54.031 7.871 7.141 1 46.44 2 ASN B CA 1
ATOM 1081 C C . ASN B 1 2 ? 52.625 8.281 6.684 1 46.44 2 ASN B C 1
ATOM 1083 O O . ASN B 1 2 ? 51.625 7.91 7.305 1 46.44 2 ASN B O 1
ATOM 1087 N N . THR B 1 3 ? 52.531 9.414 5.934 1 59.38 3 THR B N 1
ATOM 1088 C CA . THR B 1 3 ? 51.406 10.062 5.262 1 59.38 3 THR B CA 1
ATOM 1089 C C . THR B 1 3 ? 50.594 9.055 4.445 1 59.38 3 THR B C 1
ATOM 1091 O O . THR B 1 3 ? 49.469 9.328 4.055 1 59.38 3 THR B O 1
ATOM 1094 N N . SER B 1 4 ? 51.25 7.984 4.02 1 58.62 4 SER B N 1
ATOM 1095 C CA . SER B 1 4 ? 50.562 7.012 3.176 1 58.62 4 SER B CA 1
ATOM 1096 C C . SER B 1 4 ? 49.5 6.242 3.965 1 58.62 4 SER B C 1
ATOM 1098 O O . SER B 1 4 ? 48.5 5.816 3.404 1 58.62 4 SER B O 1
ATOM 1100 N N . VAL B 1 5 ? 49.719 5.996 5.281 1 58.09 5 VAL B N 1
ATOM 1101 C CA . VAL B 1 5 ? 48.781 5.23 6.098 1 58.09 5 VAL B CA 1
ATOM 1102 C C . VAL B 1 5 ? 47.531 6.051 6.344 1 58.09 5 VAL B C 1
ATOM 1104 O O . VAL B 1 5 ? 46.438 5.5 6.406 1 58.09 5 VAL B O 1
ATOM 1107 N N . PHE B 1 6 ? 47.656 7.387 6.371 1 56.31 6 PHE B N 1
ATOM 1108 C CA . PHE B 1 6 ? 46.469 8.195 6.645 1 56.31 6 PHE B CA 1
ATOM 1109 C C . PHE B 1 6 ? 45.531 8.211 5.445 1 56.31 6 PHE B C 1
ATOM 1111 O O . PHE B 1 6 ? 44.312 8.258 5.609 1 56.31 6 PHE B O 1
ATOM 1118 N N . PHE B 1 7 ? 46.125 8.125 4.285 1 55 7 PHE B N 1
ATOM 1119 C CA . PHE B 1 7 ? 45.281 8.172 3.111 1 55 7 PHE B CA 1
ATOM 1120 C C . PHE B 1 7 ? 44.469 6.887 2.984 1 55 7 PHE B C 1
ATOM 1122 O O . PHE B 1 7 ? 43.312 6.91 2.533 1 55 7 PHE B O 1
ATOM 1129 N N . THR B 1 8 ? 45.031 5.762 3.432 1 58.28 8 THR B N 1
ATOM 1130 C CA . THR B 1 8 ? 44.344 4.488 3.307 1 58.28 8 THR B CA 1
ATOM 1131 C C . THR B 1 8 ? 43.156 4.434 4.258 1 58.28 8 THR B C 1
ATOM 1133 O O . THR B 1 8 ? 42.094 3.9 3.908 1 58.28 8 THR B O 1
ATOM 1136 N N . PHE B 1 9 ? 43.25 5.066 5.445 1 57.44 9 PHE B N 1
ATOM 1137 C CA . PHE B 1 9 ? 42.125 4.988 6.367 1 57.44 9 PHE B CA 1
ATOM 1138 C C . PHE B 1 9 ? 41 5.91 5.918 1 57.44 9 PHE B C 1
ATOM 1140 O O . PHE B 1 9 ? 39.812 5.598 6.117 1 57.44 9 PHE B O 1
ATOM 1147 N N . ALA B 1 10 ? 41.438 7.039 5.301 1 53.12 10 ALA B N 1
ATOM 1148 C CA . ALA B 1 10 ? 40.375 7.941 4.84 1 53.12 10 ALA B CA 1
ATOM 1149 C C . ALA B 1 10 ? 39.562 7.316 3.697 1 53.12 10 ALA B C 1
ATOM 1151 O O . ALA B 1 10 ? 38.375 7.516 3.596 1 53.12 10 ALA B O 1
ATOM 1152 N N . LEU B 1 11 ? 40.312 6.52 2.885 1 52.38 11 LEU B N 1
ATOM 1153 C CA . LEU B 1 11 ? 39.594 5.863 1.791 1 52.38 11 LEU B CA 1
ATOM 1154 C C . LEU B 1 11 ? 38.688 4.777 2.32 1 52.38 11 LEU B C 1
ATOM 1156 O O . LEU B 1 11 ? 37.594 4.574 1.782 1 52.38 11 LEU B O 1
ATOM 1160 N N . LEU B 1 12 ? 39.031 4.137 3.367 1 53.41 12 LEU B N 1
ATOM 1161 C CA . LEU B 1 12 ? 38.156 3.109 3.91 1 53.41 12 LEU B CA 1
ATOM 1162 C C . LEU B 1 12 ? 36.906 3.734 4.535 1 53.41 12 LEU B C 1
ATOM 1164 O O . LEU B 1 12 ? 35.844 3.105 4.586 1 53.41 12 LEU B O 1
ATOM 1168 N N . ALA B 1 13 ? 37.094 4.91 5.086 1 50.78 13 ALA B N 1
ATOM 1169 C CA . ALA B 1 13 ? 35.906 5.531 5.711 1 50.78 13 ALA B CA 1
ATOM 1170 C C . ALA B 1 13 ? 34.844 5.883 4.672 1 50.78 13 ALA B C 1
ATOM 1172 O O . ALA B 1 13 ? 33.656 5.941 4.988 1 50.78 13 ALA B O 1
ATOM 1173 N N . CYS B 1 14 ? 35.312 6.273 3.539 1 48.47 14 CYS B N 1
ATOM 1174 C CA . CYS B 1 14 ? 34.312 6.613 2.537 1 48.47 14 CYS B CA 1
ATOM 1175 C C . CYS B 1 14 ? 33.5 5.383 2.145 1 48.47 14 CYS B C 1
ATOM 1177 O O . CYS B 1 14 ? 32.469 5.5 1.453 1 48.47 14 CYS B O 1
ATOM 1179 N N . LEU B 1 15 ? 34.031 4.234 2.328 1 49.75 15 LEU B N 1
ATOM 1180 C CA . LEU B 1 15 ? 33.25 3.064 1.942 1 49.75 15 LEU B CA 1
ATOM 1181 C C . LEU B 1 15 ? 32.031 2.891 2.859 1 49.75 15 LEU B C 1
ATOM 1183 O O . LEU B 1 15 ? 31.188 2.031 2.615 1 49.75 15 LEU B O 1
ATOM 1187 N N . GLY B 1 16 ? 32.188 3.471 4.078 1 47.62 16 GLY B N 1
ATOM 1188 C CA . GLY B 1 16 ? 31.031 3.064 4.871 1 47.62 16 GLY B CA 1
ATOM 1189 C C . GLY B 1 16 ? 29.734 3.734 4.438 1 47.62 16 GLY B C 1
ATOM 1190 O O . GLY B 1 16 ? 28.859 3.99 5.262 1 47.62 16 GLY B O 1
ATOM 1191 N N . THR B 1 17 ? 29.703 4.566 3.457 1 48.06 17 THR B N 1
ATOM 1192 C CA . THR B 1 17 ? 28.359 5.074 3.166 1 48.06 17 THR B CA 1
ATOM 1193 C C . THR B 1 17 ? 27.359 3.93 3.088 1 48.06 17 THR B C 1
ATOM 1195 O O . THR B 1 17 ? 27.516 3.004 2.291 1 48.06 17 THR B O 1
ATOM 1198 N N . LEU B 1 18 ? 26.75 3.447 4.129 1 49.25 18 LEU B N 1
ATOM 1199 C CA . LEU B 1 18 ? 25.609 2.541 4.199 1 49.25 18 LEU B CA 1
ATOM 1200 C C . LEU B 1 18 ? 24.625 2.811 3.062 1 49.25 18 LEU B C 1
ATOM 1202 O O . LEU B 1 18 ? 23.859 3.77 3.119 1 49.25 18 LEU B O 1
ATOM 1206 N N . CYS B 1 19 ? 25.078 2.84 1.813 1 54.44 19 CYS B N 1
ATOM 1207 C CA . CYS B 1 19 ? 24.141 2.721 0.708 1 54.44 19 CYS B CA 1
ATOM 1208 C C . CYS B 1 19 ? 22.922 1.889 1.111 1 54.44 19 CYS B C 1
ATOM 1210 O O . CYS B 1 19 ? 23.078 0.757 1.576 1 54.44 19 CYS B O 1
ATOM 1212 N N . SER B 1 20 ? 21.906 2.471 1.649 1 61.91 20 SER B N 1
ATOM 1213 C CA . SER B 1 20 ? 20.703 1.731 2.01 1 61.91 20 SER B CA 1
ATOM 1214 C C . SER B 1 20 ? 20.312 0.734 0.921 1 61.91 20 SER B C 1
ATOM 1216 O O . SER B 1 20 ? 20.203 1.099 -0.252 1 61.91 20 SER B O 1
ATOM 1218 N N . ALA B 1 21 ? 20.625 -0.54 1.096 1 71.81 21 ALA B N 1
ATOM 1219 C CA . ALA B 1 21 ? 20.312 -1.632 0.176 1 71.81 21 ALA B CA 1
ATOM 1220 C C . ALA B 1 21 ? 18.844 -1.61 -0.227 1 71.81 21 ALA B C 1
ATOM 1222 O O . ALA B 1 21 ? 17.969 -1.515 0.629 1 71.81 21 ALA B O 1
ATOM 1223 N N . GLN B 1 22 ? 18.531 -1.124 -1.454 1 88.38 22 GLN B N 1
ATOM 1224 C CA . GLN B 1 22 ? 17.219 -1.238 -2.066 1 88.38 22 GLN B CA 1
ATOM 1225 C C . GLN B 1 22 ? 17.047 -2.59 -2.754 1 88.38 22 GLN B C 1
ATOM 1227 O O . GLN B 1 22 ? 18.031 -3.248 -3.098 1 88.38 22 GLN B O 1
ATOM 1232 N N . MET B 1 23 ? 15.836 -3.037 -2.748 1 94.19 23 MET B N 1
ATOM 1233 C CA . MET B 1 23 ? 15.477 -4.227 -3.518 1 94.19 23 MET B CA 1
ATOM 1234 C C . MET B 1 23 ? 14.438 -3.895 -4.582 1 94.19 23 MET B C 1
ATOM 1236 O O . MET B 1 23 ? 13.734 -2.893 -4.477 1 94.19 23 MET B O 1
ATOM 1240 N N . LYS B 1 24 ? 14.453 -4.785 -5.582 1 97.06 24 LYS B N 1
ATOM 1241 C CA . LYS B 1 24 ? 13.414 -4.602 -6.594 1 97.06 24 LYS B CA 1
ATOM 1242 C C . LYS B 1 24 ? 12.164 -5.398 -6.246 1 97.06 24 LYS B C 1
ATOM 1244 O O . LYS B 1 24 ? 12.25 -6.504 -5.711 1 97.06 24 LYS B O 1
ATOM 1249 N N . CYS B 1 25 ? 11.055 -4.781 -6.602 1 97.5 25 CYS B N 1
ATOM 1250 C CA . CYS B 1 25 ? 9.75 -5.426 -6.484 1 97.5 25 CYS B CA 1
ATOM 1251 C C . CYS B 1 25 ? 8.922 -5.234 -7.75 1 97.5 25 CYS B C 1
ATOM 1253 O O . CYS B 1 25 ? 9.172 -4.301 -8.516 1 97.5 25 CYS B O 1
ATOM 1255 N N . TYR B 1 26 ? 8.016 -6.16 -7.93 1 97.69 26 TYR B N 1
ATOM 1256 C CA . TYR B 1 26 ? 7.016 -5.93 -8.969 1 97.69 26 TYR B CA 1
ATOM 1257 C C . TYR B 1 26 ? 5.973 -4.922 -8.508 1 97.69 26 TYR B C 1
ATOM 1259 O O . TYR B 1 26 ? 5.531 -4.953 -7.359 1 97.69 26 TYR B O 1
ATOM 1267 N N . GLU B 1 27 ? 5.617 -4.066 -9.414 1 98.19 27 GLU B N 1
ATOM 1268 C CA . GLU B 1 27 ? 4.535 -3.117 -9.156 1 98.19 27 GLU B CA 1
ATOM 1269 C C . GLU B 1 27 ? 3.461 -3.205 -10.242 1 98.19 27 GLU B C 1
ATOM 1271 O O . GLU B 1 27 ? 3.752 -3.041 -11.43 1 98.19 27 GLU B O 1
ATOM 1276 N N . CYS B 1 28 ? 2.289 -3.457 -9.859 1 97.31 28 CYS B N 1
ATOM 1277 C CA . CYS B 1 28 ? 1.103 -3.5 -10.711 1 97.31 28 CYS B CA 1
ATOM 1278 C C . CYS B 1 28 ? -0.169 -3.459 -9.867 1 97.31 28 CYS B C 1
ATOM 1280 O O . CYS B 1 28 ? -0.12 -3.629 -8.648 1 97.31 28 CYS B O 1
ATOM 1282 N N . SER B 1 29 ? -1.277 -3.086 -10.531 1 95.38 29 SER B N 1
ATOM 1283 C CA . SER B 1 29 ? -2.578 -3.066 -9.867 1 95.38 29 SER B CA 1
ATOM 1284 C C . SER B 1 29 ? -3.703 -3.371 -10.852 1 95.38 29 SER B C 1
ATOM 1286 O O . SER B 1 29 ? -3.648 -2.957 -12.016 1 95.38 29 SER B O 1
ATOM 1288 N N . TYR B 1 30 ? -4.652 -4.156 -10.352 1 94.75 30 TYR B N 1
ATOM 1289 C CA . TYR B 1 30 ? -5.863 -4.457 -11.102 1 94.75 30 TYR B CA 1
ATOM 1290 C C . TYR B 1 30 ? -7.086 -4.469 -10.195 1 94.75 30 TYR B C 1
ATOM 1292 O O . TYR B 1 30 ? -7.148 -5.25 -9.242 1 94.75 30 TYR B O 1
ATOM 1300 N N . ASP B 1 31 ? -8.016 -3.533 -10.406 1 89.62 31 ASP B N 1
ATOM 1301 C CA . ASP B 1 31 ? -9.18 -3.418 -9.531 1 89.62 31 ASP B CA 1
ATOM 1302 C C . ASP B 1 31 ? -10.477 -3.498 -10.336 1 89.62 31 ASP B C 1
ATOM 1304 O O . ASP B 1 31 ? -11.523 -3.021 -9.891 1 89.62 31 ASP B O 1
ATOM 1308 N N . GLN B 1 32 ? -10.445 -3.992 -11.547 1 84.19 32 GLN B N 1
ATOM 1309 C CA . GLN B 1 32 ? -11.641 -4.16 -12.367 1 84.19 32 GLN B CA 1
ATOM 1310 C C . GLN B 1 32 ? -12.281 -5.527 -12.133 1 84.19 32 GLN B C 1
ATOM 1312 O O . GLN B 1 32 ? -11.891 -6.25 -11.211 1 84.19 32 GLN B O 1
ATOM 1317 N N . ALA B 1 33 ? -13.227 -5.82 -12.961 1 82.12 33 ALA B N 1
ATOM 1318 C CA . ALA B 1 33 ? -13.992 -7.055 -12.789 1 82.12 33 ALA B CA 1
ATOM 1319 C C . ALA B 1 33 ? -13.086 -8.273 -12.867 1 82.12 33 ALA B C 1
ATOM 1321 O O . ALA B 1 33 ? -12.242 -8.375 -13.758 1 82.12 33 ALA B O 1
ATOM 1322 N N . ASN B 1 34 ? -13.055 -9.227 -11.969 1 87.69 34 ASN B N 1
ATOM 1323 C CA . ASN B 1 34 ? -12.406 -10.523 -11.82 1 87.69 34 ASN B CA 1
ATOM 1324 C C . ASN B 1 34 ? -10.891 -10.398 -11.852 1 87.69 34 ASN B C 1
ATOM 1326 O O . ASN B 1 34 ? -10.242 -10.82 -12.82 1 87.69 34 ASN B O 1
ATOM 1330 N N . PRO B 1 35 ? -10.219 -9.898 -10.922 1 92.56 35 PRO B N 1
ATOM 1331 C CA . PRO B 1 35 ? -8.758 -9.727 -10.883 1 92.56 35 PRO B CA 1
ATOM 1332 C C . PRO B 1 35 ? -8.008 -11.023 -11.164 1 92.56 35 PRO B C 1
ATOM 1334 O O . PRO B 1 35 ? -6.848 -10.984 -11.594 1 92.56 35 PRO B O 1
ATOM 1337 N N . LYS B 1 36 ? -8.648 -12.148 -11.039 1 90.62 36 LYS B N 1
ATOM 1338 C CA . LYS B 1 36 ? -8.008 -13.445 -11.25 1 90.62 36 LYS B CA 1
ATOM 1339 C C . LYS B 1 36 ? -7.598 -13.617 -12.711 1 90.62 36 LYS B C 1
ATOM 1341 O O . LYS B 1 36 ? -6.707 -14.414 -13.023 1 90.62 36 LYS B O 1
ATOM 1346 N N . ASP B 1 37 ? -8.195 -12.883 -13.586 1 90.5 37 ASP B N 1
ATOM 1347 C CA . ASP B 1 37 ? -7.934 -13.008 -15.023 1 90.5 37 ASP B CA 1
ATOM 1348 C C . ASP B 1 37 ? -6.867 -12.008 -15.469 1 90.5 37 ASP B C 1
ATOM 1350 O O . ASP B 1 37 ? -6.41 -12.055 -16.609 1 90.5 37 ASP B O 1
ATOM 1354 N N . SER B 1 38 ? -6.441 -11.188 -14.625 1 93.56 38 SER B N 1
ATOM 1355 C CA . SER B 1 38 ? -5.465 -10.172 -15 1 93.56 38 SER B CA 1
ATOM 1356 C C . SER B 1 38 ? -4.055 -10.75 -15.062 1 93.56 38 SER B C 1
ATOM 1358 O O . SER B 1 38 ? -3.756 -11.742 -14.391 1 93.56 38 SER B O 1
ATOM 1360 N N . ASP B 1 39 ? -3.176 -10.109 -15.797 1 93.56 39 ASP B N 1
ATOM 1361 C CA . ASP B 1 39 ? -1.77 -10.5 -15.852 1 93.56 39 ASP B CA 1
ATOM 1362 C C . ASP B 1 39 ? -1.07 -10.234 -14.523 1 93.56 39 ASP B C 1
ATOM 1364 O O . ASP B 1 39 ? -0.162 -10.969 -14.133 1 93.56 39 ASP B O 1
ATOM 1368 N N . CYS B 1 40 ? -1.511 -9.266 -13.797 1 95.12 40 CYS B N 1
ATOM 1369 C CA . CYS B 1 40 ? -0.956 -8.977 -12.477 1 95.12 40 CYS B CA 1
ATOM 1370 C C . CYS B 1 40 ? -1.173 -10.148 -11.523 1 95.12 40 CYS B C 1
ATOM 1372 O O . CYS B 1 40 ? -0.347 -10.398 -10.648 1 95.12 40 CYS B O 1
ATOM 1374 N N . TRP B 1 41 ? -2.285 -10.828 -11.766 1 94.25 41 TRP B N 1
ATOM 1375 C CA . TRP B 1 41 ? -2.627 -11.977 -10.938 1 94.25 41 TRP B CA 1
ATOM 1376 C C . TRP B 1 41 ? -1.915 -13.234 -11.43 1 94.25 41 TRP B C 1
ATOM 1378 O O . TRP B 1 41 ? -1.267 -13.938 -10.648 1 94.25 41 TRP B O 1
ATOM 1388 N N . ARG B 1 42 ? -1.936 -13.516 -12.75 1 91.56 42 ARG B N 1
ATOM 1389 C CA . ARG B 1 42 ? -1.567 -14.805 -13.32 1 91.56 42 ARG B CA 1
ATOM 1390 C C . ARG B 1 42 ? -0.066 -14.883 -13.578 1 91.56 42 ARG B C 1
ATOM 1392 O O . ARG B 1 42 ? 0.542 -15.938 -13.406 1 91.56 42 ARG B O 1
ATOM 1399 N N . ASP B 1 43 ? 0.428 -13.836 -14.031 1 93.06 43 ASP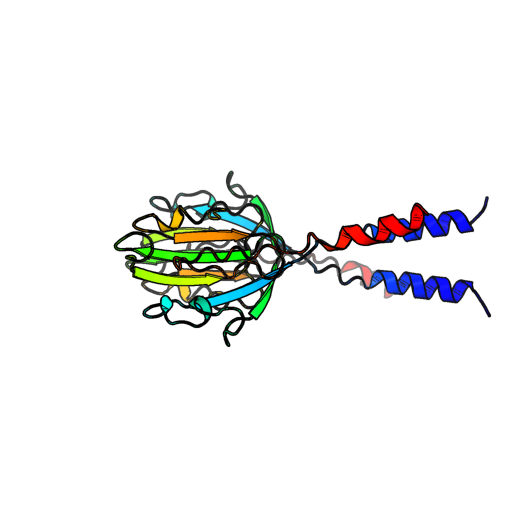 B N 1
ATOM 1400 C CA . ASP B 1 43 ? 1.82 -13.836 -14.469 1 93.06 43 ASP B CA 1
ATOM 1401 C C . ASP B 1 43 ? 2.424 -12.438 -14.375 1 93.06 43 ASP B C 1
ATOM 1403 O O . ASP B 1 43 ? 2.672 -11.789 -15.398 1 93.06 43 ASP B O 1
ATOM 1407 N N . VAL B 1 44 ? 2.779 -12.07 -13.172 1 94.88 44 VAL B N 1
ATOM 1408 C CA . VAL B 1 44 ? 3.275 -10.719 -12.938 1 94.88 44 VAL B CA 1
ATOM 1409 C C . VAL B 1 44 ? 4.625 -10.539 -13.633 1 94.88 44 VAL B C 1
ATOM 1411 O O . VAL B 1 44 ? 4.973 -9.43 -14.047 1 94.88 44 VAL B O 1
ATOM 1414 N N . VAL B 1 45 ? 5.363 -11.586 -13.844 1 93.75 45 VAL B N 1
ATOM 1415 C CA . VAL B 1 45 ? 6.695 -11.531 -14.438 1 93.75 45 VAL B CA 1
ATOM 1416 C C . VAL B 1 45 ? 6.602 -11.031 -15.875 1 93.75 45 VAL B C 1
ATOM 1418 O O . VAL B 1 45 ? 7.414 -10.211 -16.312 1 93.75 45 VAL B O 1
ATOM 1421 N N . ASN B 1 46 ? 5.539 -11.445 -16.516 1 92.81 46 ASN B N 1
ATOM 1422 C CA . ASN B 1 46 ? 5.387 -11.102 -17.922 1 92.81 46 ASN B CA 1
ATOM 1423 C C . ASN B 1 46 ? 4.227 -10.125 -18.141 1 92.81 46 ASN B C 1
ATOM 1425 O O . ASN B 1 46 ? 3.801 -9.906 -19.281 1 92.81 46 ASN B O 1
ATOM 1429 N N . ALA B 1 47 ? 3.695 -9.602 -17.109 1 92.56 47 ALA B N 1
ATOM 1430 C CA . ALA B 1 47 ? 2.562 -8.688 -17.219 1 92.56 47 ALA B CA 1
ATOM 1431 C C . ALA B 1 47 ? 2.982 -7.367 -17.859 1 92.56 47 ALA B C 1
ATOM 1433 O O . ALA B 1 47 ? 3.912 -6.711 -17.375 1 92.56 47 ALA B O 1
ATOM 1434 N N . PRO B 1 48 ? 2.285 -6.949 -18.906 1 91.56 48 PRO B N 1
ATOM 1435 C CA . PRO B 1 48 ? 2.65 -5.691 -19.562 1 91.56 48 PRO B CA 1
ATOM 1436 C C . PRO B 1 48 ? 2.545 -4.484 -18.625 1 91.56 48 PRO B C 1
ATOM 1438 O O . PRO B 1 48 ? 3.268 -3.5 -18.812 1 91.56 48 PRO B O 1
ATOM 1441 N N . ASP B 1 49 ? 1.721 -4.578 -17.688 1 91.38 49 ASP B N 1
ATOM 1442 C CA . ASP B 1 49 ? 1.489 -3.439 -16.797 1 91.38 49 ASP B CA 1
ATOM 1443 C C . ASP B 1 49 ? 2.295 -3.572 -15.516 1 91.38 49 ASP B C 1
ATOM 1445 O O . ASP B 1 49 ? 2.15 -2.758 -14.594 1 91.38 49 ASP B O 1
ATOM 1449 N N . SER B 1 50 ? 3.086 -4.602 -15.469 1 94.88 50 SER B N 1
ATOM 1450 C CA . SER B 1 50 ? 3.967 -4.797 -14.32 1 94.88 50 SER B CA 1
ATOM 1451 C C . SER B 1 50 ? 5.32 -4.133 -14.539 1 94.88 50 SER B C 1
ATOM 1453 O O . SER B 1 50 ? 5.891 -4.219 -15.633 1 94.88 50 SER B O 1
ATOM 1455 N N . THR B 1 51 ? 5.801 -3.387 -13.555 1 97.19 51 THR B N 1
ATOM 1456 C CA . THR B 1 51 ? 7.113 -2.75 -13.586 1 97.19 51 THR B CA 1
ATOM 1457 C C . THR B 1 51 ? 7.949 -3.174 -12.383 1 97.19 51 THR B C 1
ATOM 1459 O O . THR B 1 51 ? 7.406 -3.611 -11.367 1 97.19 51 THR B O 1
ATOM 1462 N N . GLU B 1 52 ? 9.234 -3.166 -12.586 1 97.62 52 GLU B N 1
ATOM 1463 C CA . GLU B 1 52 ? 10.148 -3.375 -11.461 1 97.62 52 GLU B CA 1
ATOM 1464 C C . GLU B 1 52 ? 10.547 -2.047 -10.828 1 97.62 52 GLU B C 1
ATOM 1466 O O . GLU B 1 52 ? 11.023 -1.141 -11.516 1 97.62 52 GLU B O 1
ATOM 1471 N N . VAL B 1 53 ? 10.344 -1.918 -9.57 1 97.56 53 VAL B N 1
ATOM 1472 C CA . VAL B 1 53 ? 10.625 -0.667 -8.875 1 97.56 53 VAL B CA 1
ATOM 1473 C C . VAL B 1 53 ? 11.539 -0.933 -7.68 1 97.56 53 VAL B C 1
ATOM 1475 O O . VAL B 1 53 ? 11.602 -2.057 -7.176 1 97.56 53 VAL B O 1
ATOM 1478 N N . ASP B 1 54 ? 12.25 0.085 -7.223 1 96.31 54 ASP B N 1
ATOM 1479 C CA . ASP B 1 54 ? 13.086 -0.012 -6.035 1 96.31 54 ASP B CA 1
ATOM 1480 C C . ASP B 1 54 ? 12.273 0.198 -4.762 1 96.31 54 ASP B C 1
ATOM 1482 O O . ASP B 1 54 ? 11.477 1.137 -4.676 1 96.31 54 ASP B O 1
ATOM 1486 N N . CYS B 1 55 ? 12.5 -0.69 -3.857 1 96.62 55 CYS B N 1
ATOM 1487 C CA . CYS B 1 55 ? 11.883 -0.572 -2.539 1 96.62 55 CYS B CA 1
ATOM 1488 C C . CYS B 1 55 ? 12.938 -0.626 -1.439 1 96.62 55 CYS B C 1
ATOM 1490 O O . CYS B 1 55 ? 13.938 -1.339 -1.564 1 96.62 55 CYS B O 1
ATOM 1492 N N . ALA B 1 56 ? 12.625 0.06 -0.381 1 96.19 56 ALA B N 1
ATOM 1493 C CA . ALA B 1 56 ? 13.625 0.208 0.674 1 96.19 56 ALA B CA 1
ATOM 1494 C C . ALA B 1 56 ? 13.586 -0.976 1.638 1 96.19 56 ALA B C 1
ATOM 1496 O O . ALA B 1 56 ? 14.625 -1.406 2.145 1 96.19 56 ALA B O 1
ATOM 1497 N N . SER B 1 57 ? 12.359 -1.556 1.86 1 95.75 57 SER B N 1
ATOM 1498 C CA . SER B 1 57 ? 12.297 -2.5 2.971 1 95.75 57 SER B CA 1
ATOM 1499 C C . SER B 1 57 ? 11.633 -3.807 2.549 1 95.75 57 SER B C 1
ATOM 1501 O O . SER B 1 57 ? 12.203 -4.887 2.729 1 95.75 57 SER B O 1
ATOM 1503 N N . TYR B 1 58 ? 10.367 -3.703 1.998 1 96.44 58 TYR B N 1
ATOM 1504 C CA . TYR B 1 58 ? 9.625 -4.914 1.657 1 96.44 58 TYR B CA 1
ATOM 1505 C C . TYR B 1 58 ? 8.914 -4.758 0.32 1 96.44 58 TYR B C 1
ATOM 1507 O O . TYR B 1 58 ? 8.609 -3.641 -0.101 1 96.44 58 TYR B O 1
ATOM 1515 N N . CYS B 1 59 ? 8.711 -5.922 -0.295 1 97.12 59 CYS B N 1
ATOM 1516 C CA . CYS B 1 59 ? 7.73 -6.066 -1.364 1 97.12 59 CYS B CA 1
ATOM 1517 C C . CYS B 1 59 ? 6.406 -6.59 -0.824 1 97.12 59 CYS B C 1
ATOM 1519 O O . CYS B 1 59 ? 6.379 -7.27 0.203 1 97.12 59 CYS B O 1
ATOM 1521 N N . TYR B 1 60 ? 5.297 -6.238 -1.519 1 96.88 60 TYR B N 1
ATOM 1522 C CA . TYR B 1 60 ? 4.047 -6.84 -1.067 1 96.88 60 TYR B CA 1
ATOM 1523 C C . TYR B 1 60 ? 3.197 -7.281 -2.252 1 96.88 60 TYR B C 1
ATOM 1525 O O . TYR B 1 60 ? 3.377 -6.797 -3.369 1 96.88 60 TYR B O 1
ATOM 1533 N N . SER B 1 61 ? 2.361 -8.281 -2.033 1 96.38 61 SER B N 1
ATOM 1534 C CA . SER B 1 61 ? 1.18 -8.648 -2.805 1 96.38 61 SER B CA 1
ATOM 1535 C C . SER B 1 61 ? -0.082 -8.586 -1.95 1 96.38 61 SER B C 1
ATOM 1537 O O . SER B 1 61 ? -0.157 -9.227 -0.897 1 96.38 61 SER B O 1
ATOM 1539 N N . GLU B 1 62 ? -1.068 -7.777 -2.41 1 94.94 62 GLU B N 1
ATOM 1540 C CA . GLU B 1 62 ? -2.277 -7.57 -1.618 1 94.94 62 GLU B CA 1
ATOM 1541 C C . GLU B 1 62 ? -3.531 -7.848 -2.441 1 94.94 62 GLU B C 1
ATOM 1543 O O . GLU B 1 62 ? -3.627 -7.43 -3.598 1 94.94 62 GLU B O 1
ATOM 1548 N N . THR B 1 63 ? -4.441 -8.609 -1.853 1 93.44 63 THR B N 1
ATOM 1549 C CA . THR B 1 63 ? -5.762 -8.836 -2.434 1 93.44 63 THR B CA 1
ATOM 1550 C C . THR B 1 63 ? -6.859 -8.453 -1.448 1 93.44 63 THR B C 1
ATOM 1552 O O . THR B 1 63 ? -6.609 -8.328 -0.248 1 93.44 63 THR B O 1
ATOM 1555 N N . PHE B 1 64 ? -8.031 -8.164 -1.97 1 91.12 64 PHE B N 1
ATOM 1556 C CA . PHE B 1 64 ? -9.242 -8.016 -1.172 1 91.12 64 PHE B CA 1
ATOM 1557 C C . PHE B 1 64 ? -10.266 -9.078 -1.548 1 91.12 64 PHE B C 1
ATOM 1559 O O . PHE B 1 64 ? -10.617 -9.227 -2.721 1 91.12 64 PHE B O 1
ATOM 1566 N N . GLN B 1 65 ? -10.719 -9.789 -0.507 1 90.62 65 GLN B N 1
ATOM 1567 C CA . GLN B 1 65 ? -11.602 -10.914 -0.785 1 90.62 65 GLN B CA 1
ATOM 1568 C C . GLN B 1 65 ? -12.906 -10.789 -0.006 1 90.62 65 GLN B C 1
ATOM 1570 O O . GLN B 1 65 ? -12.969 -10.102 1.013 1 90.62 65 GLN B O 1
ATOM 1575 N N . SER B 1 66 ? -13.945 -11.352 -0.58 1 90.38 66 SER B N 1
ATOM 1576 C CA . SER B 1 66 ? -15.242 -11.453 0.088 1 90.38 66 SER B CA 1
ATOM 1577 C C . SER B 1 66 ? -15.969 -12.734 -0.313 1 90.38 66 SER B C 1
ATOM 1579 O O . SER B 1 66 ? -15.586 -13.398 -1.276 1 90.38 66 SER B O 1
ATOM 1581 N N . GLY B 1 67 ? -17.062 -13.125 0.431 1 88.44 67 GLY B N 1
ATOM 1582 C CA . GLY B 1 67 ? -17.953 -14.211 0.057 1 88.44 67 GLY B CA 1
ATOM 1583 C C . GLY B 1 67 ? -17.406 -15.578 0.417 1 88.44 67 GLY B C 1
ATOM 1584 O O . GLY B 1 67 ? -18.016 -16.594 0.095 1 88.44 67 GLY B O 1
ATOM 1585 N N . GLY B 1 68 ? -16.219 -15.688 1.008 1 82.88 68 GLY B N 1
ATOM 1586 C CA . GLY B 1 68 ? -15.633 -16.969 1.383 1 82.88 68 GLY B CA 1
ATOM 1587 C C . GLY B 1 68 ? -14.117 -16.953 1.409 1 82.88 68 GLY B C 1
ATOM 1588 O O . GLY B 1 68 ? -13.5 -15.953 1.027 1 82.88 68 GLY B O 1
ATOM 1589 N N . PRO B 1 69 ? -13.578 -18.062 1.841 1 81.06 69 PRO B N 1
ATOM 1590 C CA . PRO B 1 69 ? -12.117 -18.141 1.908 1 81.06 69 PRO B CA 1
ATOM 1591 C C . PRO B 1 69 ? -11.492 -18.672 0.614 1 81.06 69 PRO B C 1
ATOM 1593 O O . PRO B 1 69 ? -12.164 -19.344 -0.169 1 81.06 69 PRO B O 1
ATOM 1596 N N . ASN B 1 70 ? -10.312 -18.25 0.376 1 78.19 70 ASN B N 1
ATOM 1597 C CA . ASN B 1 70 ? -9.414 -18.797 -0.636 1 78.19 70 ASN B CA 1
ATOM 1598 C C . ASN B 1 70 ? -10.07 -18.828 -2.012 1 78.19 70 ASN B C 1
ATOM 1600 O O . ASN B 1 70 ? -10.594 -17.812 -2.479 1 78.19 70 ASN B O 1
ATOM 1604 N N . GLU B 1 71 ? -10.227 -20.094 -2.525 1 74.69 71 GLU B N 1
ATOM 1605 C CA . GLU B 1 71 ? -10.656 -20.266 -3.91 1 74.69 71 GLU B CA 1
ATOM 1606 C C . GLU B 1 71 ? -12.133 -19.906 -4.066 1 74.69 71 GLU B C 1
ATOM 1608 O O . GLU B 1 71 ? -12.586 -19.578 -5.168 1 74.69 71 GLU B O 1
ATOM 1613 N N . ASN B 1 72 ? -12.797 -19.844 -3.055 1 79.88 72 ASN B N 1
ATOM 1614 C CA . ASN B 1 72 ? -14.227 -19.578 -3.105 1 79.88 72 ASN B CA 1
ATOM 1615 C C . ASN B 1 72 ? -14.523 -18.078 -2.963 1 79.88 72 ASN B C 1
ATOM 1617 O O . ASN B 1 72 ? -15.672 -17.656 -3.098 1 79.88 72 ASN B O 1
ATOM 1621 N N . ALA B 1 73 ? -13.469 -17.406 -2.811 1 86.88 73 ALA B N 1
ATOM 1622 C CA . ALA B 1 73 ? -13.688 -15.992 -2.537 1 86.88 73 ALA B CA 1
ATOM 1623 C C . ALA B 1 73 ? -13.852 -15.203 -3.834 1 86.88 73 ALA B C 1
ATOM 1625 O O . ALA B 1 73 ? -13.273 -15.562 -4.863 1 86.88 73 ALA B O 1
ATOM 1626 N N . ASN B 1 74 ? -14.734 -14.227 -3.762 1 90.19 74 ASN B N 1
ATOM 1627 C CA . ASN B 1 74 ? -14.695 -13.148 -4.742 1 90.19 74 ASN B CA 1
ATOM 1628 C C . ASN B 1 74 ? -13.57 -12.164 -4.445 1 90.19 74 ASN B C 1
ATOM 1630 O O . ASN B 1 74 ? -13.453 -11.664 -3.324 1 90.19 74 ASN B O 1
ATOM 1634 N N . TYR B 1 75 ? -12.781 -11.992 -5.484 1 91 75 TYR B N 1
ATOM 1635 C CA . TYR B 1 75 ? -11.703 -11.023 -5.312 1 91 75 TYR B CA 1
ATOM 1636 C C . TYR B 1 75 ? -12.031 -9.719 -6.02 1 91 75 TYR B C 1
ATOM 1638 O O . TYR B 1 75 ? -12.578 -9.719 -7.125 1 91 75 TYR B O 1
ATOM 1646 N N . TRP B 1 76 ? -11.609 -8.648 -5.363 1 90.25 76 TRP B N 1
ATOM 1647 C CA . TRP B 1 76 ? -12.008 -7.336 -5.859 1 90.25 76 TRP B CA 1
ATOM 1648 C C . TRP B 1 76 ? -10.812 -6.602 -6.461 1 90.25 76 TRP B C 1
ATOM 1650 O O . TRP B 1 76 ? -10.977 -5.762 -7.352 1 90.25 76 TRP B O 1
ATOM 1660 N N . TYR B 1 77 ? -9.648 -6.867 -5.973 1 92.44 77 TYR B N 1
ATOM 1661 C CA . TYR B 1 77 ? -8.453 -6.289 -6.574 1 92.44 77 TYR B CA 1
ATOM 1662 C C . TYR B 1 77 ? -7.219 -7.105 -6.223 1 92.44 77 TYR B C 1
ATOM 1664 O O . TYR B 1 77 ? -7.254 -7.934 -5.312 1 92.44 77 TYR B O 1
ATOM 1672 N N . ILE B 1 78 ? -6.199 -6.949 -6.941 1 94.69 78 ILE B N 1
ATOM 1673 C CA . ILE B 1 78 ? -4.836 -7.328 -6.59 1 94.69 78 ILE B CA 1
ATOM 1674 C C . ILE B 1 78 ? -3.9 -6.137 -6.801 1 94.69 78 ILE B C 1
ATOM 1676 O O . ILE B 1 78 ? -4.055 -5.379 -7.758 1 94.69 78 ILE B O 1
ATOM 1680 N N . ARG B 1 79 ? -2.984 -5.969 -5.891 1 96.19 79 ARG B N 1
ATOM 1681 C CA . ARG B 1 79 ? -1.972 -4.918 -5.969 1 96.19 79 ARG B CA 1
ATOM 1682 C C . ARG B 1 79 ? -0.611 -5.438 -5.516 1 96.19 79 ARG B C 1
ATOM 1684 O O . ARG B 1 79 ? -0.525 -6.227 -4.574 1 96.19 79 ARG B O 1
ATOM 1691 N N . ARG B 1 80 ? 0.374 -4.984 -6.145 1 97.25 80 ARG B N 1
ATOM 1692 C CA . ARG B 1 80 ? 1.756 -5.289 -5.785 1 97.25 80 ARG B CA 1
ATOM 1693 C C . ARG B 1 80 ? 2.602 -4.02 -5.746 1 97.25 80 ARG B C 1
ATOM 1695 O O . ARG B 1 80 ? 2.393 -3.104 -6.543 1 97.25 80 ARG B O 1
ATOM 1702 N N . GLY B 1 81 ? 3.529 -3.973 -4.816 1 97.56 81 GLY B N 1
ATOM 1703 C CA . GLY B 1 81 ? 4.375 -2.793 -4.734 1 97.56 81 GLY B CA 1
ATOM 1704 C C . GLY B 1 81 ? 5.316 -2.816 -3.541 1 97.56 81 GLY B C 1
ATOM 1705 O O . GLY B 1 81 ? 5.848 -3.869 -3.184 1 97.56 81 GLY B O 1
ATOM 1706 N N . CYS B 1 82 ? 5.555 -1.629 -2.941 1 97.94 82 CYS B N 1
ATOM 1707 C CA . CYS B 1 82 ? 6.5 -1.441 -1.847 1 97.94 82 CYS B CA 1
ATOM 1708 C C . CYS B 1 82 ? 5.773 -1.293 -0.516 1 97.94 82 CYS B C 1
ATOM 1710 O O . CYS B 1 82 ? 4.727 -0.647 -0.446 1 97.94 82 CYS B O 1
ATOM 1712 N N . ALA B 1 83 ? 6.328 -1.857 0.476 1 97.44 83 ALA B N 1
ATOM 1713 C CA . ALA B 1 83 ? 5.852 -1.686 1.845 1 97.44 83 ALA B CA 1
ATOM 1714 C C . ALA B 1 83 ? 6.977 -1.225 2.766 1 97.44 83 ALA B C 1
ATOM 1716 O O . ALA B 1 83 ? 8.133 -1.625 2.594 1 97.44 83 ALA B O 1
ATOM 1717 N N . GLY B 1 84 ? 6.605 -0.368 3.707 1 96.69 84 GLY B N 1
ATOM 1718 C CA . GLY B 1 84 ? 7.586 0.077 4.684 1 96.69 84 GLY B CA 1
ATOM 1719 C C . GLY B 1 84 ? 7.922 -0.982 5.715 1 96.69 84 GLY B C 1
ATOM 1720 O O . GLY B 1 84 ? 7.223 -1.991 5.828 1 96.69 84 GLY B O 1
ATOM 1721 N N . ALA B 1 85 ? 8.938 -0.686 6.52 1 95.56 85 ALA B N 1
ATOM 1722 C CA . ALA B 1 85 ? 9.508 -1.665 7.438 1 95.56 85 ALA B CA 1
ATOM 1723 C C . ALA B 1 85 ? 8.57 -1.921 8.617 1 95.56 85 ALA B C 1
ATOM 1725 O O . ALA B 1 85 ? 8.703 -2.926 9.32 1 95.56 85 ALA B O 1
ATOM 1726 N N . LYS B 1 86 ? 7.594 -1.038 8.828 1 95.38 86 LYS B N 1
ATOM 1727 C CA . LYS B 1 86 ? 6.742 -1.174 10 1 95.38 86 LYS B CA 1
ATOM 1728 C C . LYS B 1 86 ? 5.27 -1.27 9.609 1 95.38 86 LYS B C 1
ATOM 1730 O O . LYS B 1 86 ? 4.387 -0.907 10.383 1 95.38 86 LYS B O 1
ATOM 1735 N N . ASP B 1 87 ? 5.059 -1.659 8.414 1 95.88 87 ASP B N 1
ATOM 1736 C CA . ASP B 1 87 ? 3.691 -1.83 7.934 1 95.88 87 ASP B CA 1
ATOM 1737 C C . ASP B 1 87 ? 2.963 -2.916 8.719 1 95.88 87 ASP B C 1
ATOM 1739 O O . ASP B 1 87 ? 3.244 -4.105 8.555 1 95.88 87 ASP B O 1
ATOM 1743 N N . THR B 1 88 ? 1.969 -2.486 9.484 1 93.19 88 THR B N 1
ATOM 1744 C CA . THR B 1 88 ? 1.283 -3.406 10.383 1 93.19 88 THR B CA 1
ATOM 1745 C C . THR B 1 88 ? 0.259 -4.246 9.625 1 93.19 88 THR B C 1
ATOM 1747 O O . THR B 1 88 ? -0.265 -5.227 10.156 1 93.19 88 THR B O 1
ATOM 1750 N N . THR B 1 89 ? -0.03 -3.893 8.359 1 93.25 89 THR B N 1
ATOM 1751 C CA . THR B 1 89 ? -1 -4.648 7.578 1 93.25 89 THR B CA 1
ATOM 1752 C C . THR B 1 89 ? -0.327 -5.82 6.867 1 93.25 89 THR B C 1
ATOM 1754 O O . THR B 1 89 ? -1.001 -6.652 6.258 1 93.25 89 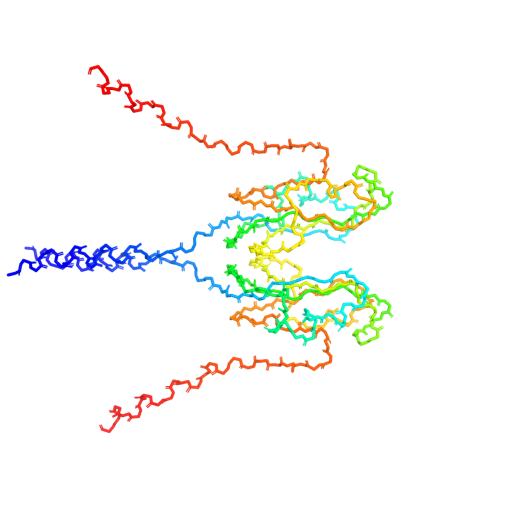THR B O 1
ATOM 1757 N N . CYS B 1 90 ? 0.974 -5.895 6.977 1 94.19 90 CYS B N 1
ATOM 1758 C CA . CYS B 1 90 ? 1.744 -6.957 6.34 1 94.19 90 CYS B CA 1
ATOM 1759 C C . CYS B 1 90 ? 1.594 -8.266 7.098 1 94.19 90 CYS B C 1
ATOM 1761 O O . CYS B 1 90 ? 1.611 -8.281 8.328 1 94.19 90 CYS B O 1
ATOM 1763 N N . SER B 1 91 ? 1.368 -9.289 6.305 1 89.56 91 SER B N 1
ATOM 1764 C CA . SER B 1 91 ? 1.39 -10.648 6.832 1 89.56 91 SER B CA 1
ATOM 1765 C C . SER B 1 91 ? 2.52 -11.469 6.211 1 89.56 91 SER B C 1
ATOM 1767 O O . SER B 1 91 ? 2.809 -11.328 5.02 1 89.56 91 SER B O 1
ATOM 1769 N N . ASP B 1 92 ? 3.113 -12.336 6.977 1 82.19 92 ASP B N 1
ATOM 1770 C CA . ASP B 1 92 ? 4.164 -13.203 6.461 1 82.19 92 ASP B CA 1
ATOM 1771 C C . ASP B 1 92 ? 3.59 -14.539 5.984 1 82.19 92 ASP B C 1
ATOM 1773 O O . ASP B 1 92 ? 4.289 -15.328 5.348 1 82.19 92 ASP B O 1
ATOM 1777 N N . SER B 1 93 ? 2.334 -14.68 6.324 1 83.56 93 SER B N 1
ATOM 1778 C CA . SER B 1 93 ? 1.703 -15.945 5.945 1 83.56 93 SER B CA 1
ATOM 1779 C C . SER B 1 93 ? 0.509 -15.711 5.023 1 83.56 93 SER B C 1
ATOM 1781 O O . SER B 1 93 ? -0.001 -14.586 4.934 1 83.56 93 SER B O 1
ATOM 1783 N N . ASP B 1 94 ? 0.112 -16.781 4.379 1 84.12 94 ASP B N 1
ATOM 1784 C CA . ASP B 1 94 ? -1.039 -16.703 3.484 1 84.12 94 ASP B CA 1
ATOM 1785 C C . ASP B 1 94 ? -2.334 -17.031 4.227 1 84.12 94 ASP B C 1
ATOM 1787 O O . ASP B 1 94 ? -3.396 -17.156 3.611 1 84.12 94 ASP B O 1
ATOM 1791 N N . ASN B 1 95 ? -2.279 -17.141 5.539 1 87 95 ASN B N 1
ATOM 1792 C CA . ASN B 1 95 ? -3.453 -17.469 6.344 1 87 95 ASN B CA 1
ATOM 1793 C C . ASN B 1 95 ? -4.539 -16.406 6.199 1 87 95 ASN B C 1
ATOM 1795 O O . ASN B 1 95 ? -5.723 -16.688 6.391 1 87 95 ASN B O 1
ATOM 1799 N N . CYS B 1 96 ? -4.125 -15.273 5.875 1 86.81 96 CYS B N 1
ATOM 1800 C CA . CYS B 1 96 ? -5.094 -14.195 5.742 1 86.81 96 CYS B CA 1
ATOM 1801 C C . CYS B 1 96 ? -6.07 -14.469 4.605 1 86.81 96 CYS B C 1
ATOM 1803 O O . CYS B 1 96 ? -7.164 -13.906 4.566 1 86.81 96 CYS B O 1
ATOM 1805 N N . HIS B 1 97 ? -5.742 -15.391 3.725 1 88.94 97 HIS B N 1
ATOM 1806 C CA . HIS B 1 97 ? -6.641 -15.758 2.639 1 88.94 97 HIS B CA 1
ATOM 1807 C C . HIS B 1 97 ? -7.758 -16.672 3.131 1 88.94 97 HIS B C 1
ATOM 1809 O O . HIS B 1 97 ? -8.734 -16.906 2.418 1 88.94 97 HIS B O 1
ATOM 1815 N N . ASN B 1 98 ? -7.59 -17.172 4.352 1 88.44 98 ASN B N 1
ATOM 1816 C CA . ASN B 1 98 ? -8.617 -18.016 4.941 1 88.44 98 ASN B CA 1
ATOM 1817 C C . ASN B 1 98 ? -9.766 -17.188 5.523 1 88.44 98 ASN B C 1
ATOM 1819 O O . ASN B 1 98 ? -10.805 -17.734 5.891 1 88.44 98 ASN B O 1
ATOM 1823 N N . ASP B 1 99 ? -9.547 -15.922 5.605 1 87.31 99 ASP B N 1
ATOM 1824 C CA . ASP B 1 99 ? -10.617 -15.047 6.078 1 87.31 99 ASP B CA 1
ATOM 1825 C C . ASP B 1 99 ? -11.727 -14.922 5.031 1 87.31 99 ASP B C 1
ATOM 1827 O O . ASP B 1 99 ? -11.453 -14.938 3.83 1 87.31 99 ASP B O 1
ATOM 1831 N N . ALA B 1 100 ? -12.961 -14.766 5.551 1 89 100 ALA B N 1
ATOM 1832 C CA . ALA B 1 100 ? -14.117 -14.695 4.652 1 89 100 ALA B CA 1
ATOM 1833 C C . ALA B 1 100 ? -14.195 -13.328 3.979 1 89 100 ALA B C 1
ATOM 1835 O O . ALA B 1 100 ? -14.891 -13.172 2.971 1 89 100 ALA B O 1
ATOM 1836 N N . TRP B 1 101 ? -13.508 -12.375 4.648 1 88.31 101 TRP B N 1
ATOM 1837 C CA . TRP B 1 101 ? -13.586 -11.016 4.109 1 88.31 101 TRP B CA 1
ATOM 1838 C C . TRP B 1 101 ? -12.383 -10.188 4.559 1 88.31 101 TRP B C 1
ATOM 1840 O O . TRP B 1 101 ? -11.914 -10.328 5.691 1 88.31 101 TRP B O 1
ATOM 1850 N N . GLY B 1 102 ? -11.906 -9.367 3.561 1 87.75 102 GLY B N 1
ATOM 1851 C CA . GLY B 1 102 ? -10.883 -8.406 3.936 1 87.75 102 GLY B CA 1
ATOM 1852 C C . GLY B 1 102 ? -9.664 -8.445 3.025 1 87.75 102 GLY B C 1
ATOM 1853 O O . GLY B 1 102 ? -9.625 -9.227 2.07 1 87.75 102 GLY B O 1
ATOM 1854 N N . ALA B 1 103 ? -8.797 -7.57 3.402 1 89.81 103 ALA B N 1
ATOM 1855 C CA . ALA B 1 103 ? -7.551 -7.52 2.643 1 89.81 103 ALA B CA 1
ATOM 1856 C C . ALA B 1 103 ? -6.535 -8.516 3.186 1 89.81 103 ALA B C 1
ATOM 1858 O O . ALA B 1 103 ? -6.477 -8.758 4.395 1 89.81 103 ALA B O 1
ATOM 1859 N N . CYS B 1 104 ? -5.828 -9.148 2.316 1 92.38 104 CYS B N 1
ATOM 1860 C CA . CYS B 1 104 ? -4.66 -9.961 2.65 1 92.38 104 CYS B CA 1
ATOM 1861 C C . CYS B 1 104 ? -3.402 -9.398 2 1 92.38 104 CYS B C 1
ATOM 1863 O O . CYS B 1 104 ? -3.244 -9.469 0.78 1 92.38 104 CYS B O 1
ATOM 1865 N N . LYS B 1 105 ? -2.574 -8.836 2.838 1 94 105 LYS B N 1
ATOM 1866 C CA . LYS B 1 105 ? -1.327 -8.242 2.365 1 94 105 LYS B CA 1
ATOM 1867 C C . LYS B 1 105 ? -0.123 -9.086 2.781 1 94 105 LYS B C 1
ATOM 1869 O O . LYS B 1 105 ? 0.288 -9.055 3.943 1 94 105 LYS B O 1
ATOM 1874 N N . ARG B 1 106 ? 0.448 -9.734 1.794 1 95.31 106 ARG B N 1
ATOM 1875 C CA . ARG B 1 106 ? 1.637 -10.547 2.037 1 95.31 106 ARG B CA 1
ATOM 1876 C C . ARG B 1 106 ? 2.906 -9.766 1.719 1 95.31 106 ARG B C 1
ATOM 1878 O O . ARG B 1 106 ? 3.014 -9.148 0.654 1 95.31 106 ARG B O 1
ATOM 1885 N N . CYS B 1 107 ? 3.799 -9.797 2.604 1 95.81 107 CYS B N 1
ATOM 1886 C CA . CYS B 1 107 ? 5.051 -9.078 2.414 1 95.81 107 CYS B CA 1
ATOM 1887 C C . CYS B 1 107 ? 6.238 -10.031 2.436 1 95.81 107 CYS B C 1
ATOM 1889 O O . CYS B 1 107 ? 6.195 -11.07 3.092 1 95.81 107 CYS B O 1
ATOM 1891 N N . CYS B 1 108 ? 7.258 -9.703 1.692 1 94.25 108 CYS B N 1
ATOM 1892 C CA . CYS B 1 108 ? 8.484 -10.484 1.594 1 94.25 108 CYS B CA 1
ATOM 1893 C C . CYS B 1 108 ? 9.688 -9.578 1.37 1 94.25 108 CYS B C 1
ATOM 1895 O O . CYS B 1 108 ? 9.539 -8.406 1.026 1 94.25 108 CYS B O 1
ATOM 1897 N N . SER B 1 109 ? 10.781 -10.141 1.721 1 93.31 109 SER B N 1
ATOM 1898 C CA . SER B 1 109 ? 12.039 -9.445 1.467 1 93.31 109 SER B CA 1
ATOM 1899 C C . SER B 1 109 ? 12.922 -10.234 0.503 1 93.31 109 SER B C 1
ATOM 1901 O O . SER B 1 109 ? 12.977 -11.461 0.564 1 93.31 109 SER B O 1
ATOM 1903 N N . GLY B 1 110 ? 13.438 -9.672 -0.509 1 94.06 110 GLY B N 1
ATOM 1904 C CA . GLY B 1 110 ? 14.258 -10.258 -1.556 1 94.06 110 GLY B CA 1
ATOM 1905 C C . GLY B 1 110 ? 13.938 -9.727 -2.938 1 94.06 110 GLY B C 1
ATOM 1906 O O . GLY B 1 110 ? 12.898 -9.086 -3.135 1 94.06 110 GLY B O 1
ATOM 1907 N N . GLU B 1 111 ? 14.766 -9.984 -3.854 1 95.88 111 GLU B N 1
ATOM 1908 C CA . GLU B 1 111 ? 14.578 -9.484 -5.211 1 95.88 111 GLU B CA 1
ATOM 1909 C C . GLU B 1 111 ? 13.336 -10.086 -5.863 1 95.88 111 GLU B C 1
ATOM 1911 O O . GLU B 1 111 ? 13.219 -11.312 -5.953 1 95.88 111 GLU B O 1
ATOM 1916 N N . LEU B 1 112 ? 12.406 -9.242 -6.238 1 97.44 112 LEU B N 1
ATOM 1917 C CA . LEU B 1 112 ? 11.242 -9.609 -7.043 1 97.44 112 LEU B CA 1
ATOM 1918 C C . LEU B 1 112 ? 10.508 -10.789 -6.422 1 97.44 112 LEU B C 1
ATOM 1920 O O . LEU B 1 112 ? 10.094 -11.711 -7.129 1 97.44 112 LEU B O 1
ATOM 1924 N N . CYS B 1 113 ? 10.367 -10.703 -5.129 1 94.88 113 CYS B N 1
ATOM 1925 C CA . CYS B 1 113 ? 9.836 -11.844 -4.395 1 94.88 113 CYS B CA 1
ATOM 1926 C C . CYS B 1 113 ? 8.312 -11.844 -4.414 1 94.88 113 CYS B C 1
ATOM 1928 O O . CYS B 1 113 ? 7.68 -12.852 -4.082 1 94.88 113 CYS B O 1
ATOM 1930 N N . ASN B 1 114 ? 7.605 -10.766 -4.75 1 95.56 114 ASN B N 1
ATOM 1931 C CA . ASN B 1 114 ? 6.168 -10.625 -4.57 1 95.56 114 ASN B CA 1
ATOM 1932 C C . ASN B 1 114 ? 5.398 -11.133 -5.785 1 95.56 114 ASN B C 1
ATOM 1934 O O . ASN B 1 114 ? 4.535 -10.43 -6.316 1 95.56 114 ASN B O 1
ATOM 1938 N N . VAL B 1 115 ? 5.555 -12.375 -6.094 1 94.06 115 VAL B N 1
ATOM 1939 C CA . VAL B 1 115 ? 4.945 -12.953 -7.285 1 94.06 115 VAL B CA 1
ATOM 1940 C C . VAL B 1 115 ? 3.707 -13.758 -6.895 1 94.06 115 VAL B C 1
ATOM 1942 O O . VAL B 1 115 ? 2.889 -14.102 -7.75 1 94.06 115 VAL B O 1
ATOM 1945 N N . ASP B 1 116 ? 3.486 -13.961 -5.586 1 84.06 116 ASP B N 1
ATOM 1946 C CA . ASP B 1 116 ? 2.449 -14.898 -5.164 1 84.06 116 ASP B CA 1
ATOM 1947 C C . ASP B 1 116 ? 1.065 -14.258 -5.242 1 84.06 116 ASP B C 1
ATOM 1949 O O . ASP B 1 116 ? 0.911 -13.07 -4.965 1 84.06 116 ASP B O 1
ATOM 1953 N N . SER B 1 117 ? 0.085 -15.016 -5.766 1 82.06 117 SER B N 1
ATOM 1954 C CA . SER B 1 117 ? -1.342 -14.727 -5.668 1 82.06 117 SER B CA 1
ATOM 1955 C C . SER B 1 117 ? -2.08 -15.828 -4.922 1 82.06 117 SER B C 1
ATOM 1957 O O . SER B 1 117 ? -1.598 -16.969 -4.84 1 82.06 117 SER B O 1
ATOM 1959 N N . PRO B 1 118 ? -3.092 -15.422 -4.152 1 75.31 118 PRO B N 1
ATOM 1960 C CA . PRO B 1 118 ? -3.811 -16.469 -3.422 1 75.31 118 PRO B CA 1
ATOM 1961 C C . PRO B 1 118 ? -4.141 -17.672 -4.293 1 75.31 118 PRO B C 1
ATOM 1963 O O . PRO B 1 118 ? -4.473 -18.75 -3.771 1 75.31 118 PRO B O 1
ATOM 1966 N N . SER B 1 119 ? -3.523 -17.797 -5.352 1 62.09 119 SER B N 1
ATOM 1967 C CA . SER B 1 119 ? -3.869 -19.078 -5.969 1 62.09 119 SER B CA 1
ATOM 1968 C C . SER B 1 119 ? -3.465 -20.25 -5.082 1 62.09 119 SER B C 1
ATOM 1970 O 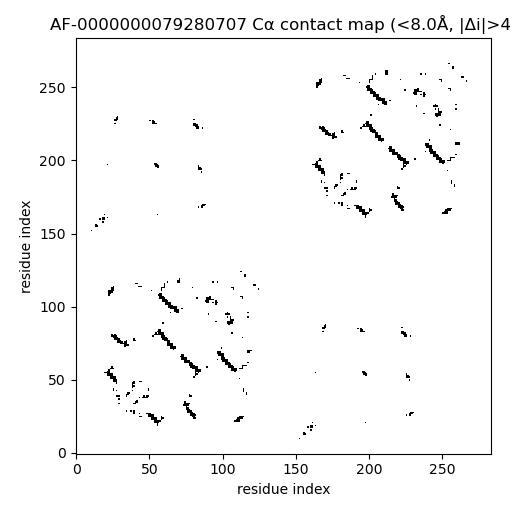O . SER B 1 119 ? -2.66 -20.094 -4.16 1 62.09 119 SER B O 1
ATOM 1972 N N . GLY B 1 120 ? -4.062 -21.359 -4.934 1 46.25 120 GLY B N 1
ATOM 1973 C CA . GLY B 1 120 ? -3.738 -22.656 -4.348 1 46.25 120 GLY B CA 1
ATOM 1974 C C . GLY B 1 120 ? -2.25 -22.953 -4.332 1 46.25 120 GLY B C 1
ATOM 1975 O O . GLY B 1 120 ? -1.801 -23.875 -3.664 1 46.25 120 GLY B O 1
ATOM 1976 N N . SER B 1 121 ? -1.442 -22.609 -5.418 1 36.47 121 SER B N 1
ATOM 1977 C CA . SER B 1 121 ? -0.171 -23.312 -5.531 1 36.47 121 SER B CA 1
ATOM 1978 C C . SER B 1 121 ? 0.961 -22.531 -4.887 1 36.47 121 SER B C 1
ATOM 1980 O O . SER B 1 121 ? 1.082 -21.312 -5.102 1 36.47 121 SER B O 1
ATOM 1982 N N . ASN B 1 122 ? 1.335 -22.688 -3.623 1 37.34 122 ASN B N 1
ATOM 1983 C CA . ASN B 1 122 ? 2.541 -22.375 -2.863 1 37.34 122 ASN B CA 1
ATOM 1984 C C . ASN B 1 122 ? 3.756 -22.234 -3.775 1 37.34 122 ASN B C 1
ATOM 1986 O O . ASN B 1 122 ? 4.375 -23.234 -4.152 1 37.34 122 ASN B O 1
ATOM 1990 N N . MET B 1 123 ? 3.852 -21.531 -4.762 1 35.09 123 MET B N 1
ATOM 1991 C CA . MET B 1 123 ? 5.16 -21.594 -5.406 1 35.09 123 MET B CA 1
ATOM 1992 C C . MET B 1 123 ? 6.242 -21.016 -4.496 1 35.09 123 MET B C 1
ATOM 1994 O O . MET B 1 123 ? 6.191 -19.844 -4.121 1 35.09 123 MET B O 1
ATOM 1998 N N . VAL B 1 124 ? 6.68 -21.672 -3.568 1 35.56 124 VAL B N 1
ATOM 1999 C CA . VAL B 1 124 ? 7.926 -21.516 -2.828 1 35.56 124 VAL B CA 1
ATOM 2000 C C . VAL B 1 124 ? 9.047 -21.109 -3.783 1 35.56 124 VAL B C 1
ATOM 2002 O O . VAL B 1 124 ? 9.461 -21.891 -4.637 1 35.56 124 VAL B O 1
ATOM 2005 N N . LYS B 1 125 ? 9.133 -19.984 -4.289 1 38.94 125 LYS B N 1
ATOM 2006 C CA . LYS B 1 125 ? 10.422 -19.719 -4.93 1 38.94 125 LYS B CA 1
ATOM 2007 C C . LYS B 1 125 ? 11.555 -19.766 -3.916 1 38.94 125 LYS B C 1
ATOM 2009 O O . LYS B 1 125 ? 11.586 -18.969 -2.975 1 38.94 125 LYS B O 1
ATOM 2014 N N . ALA B 1 126 ? 12.125 -20.906 -3.582 1 35.19 126 ALA B N 1
ATOM 2015 C CA . ALA B 1 126 ? 13.414 -21.156 -2.943 1 35.19 126 ALA B CA 1
ATOM 2016 C C . ALA B 1 126 ? 14.516 -20.297 -3.553 1 35.19 126 ALA B C 1
ATOM 2018 O O . ALA B 1 126 ? 14.805 -20.406 -4.746 1 35.19 126 ALA B O 1
ATOM 2019 N N . SER B 1 127 ? 14.633 -19.109 -3.135 1 39.03 127 SER B N 1
ATOM 2020 C CA . SER B 1 127 ? 15.898 -18.453 -3.467 1 39.03 127 SER B CA 1
ATOM 2021 C C . SER B 1 127 ? 17.062 -19.422 -3.352 1 39.03 127 SER B C 1
ATOM 2023 O O . SER B 1 127 ? 17.359 -19.906 -2.262 1 39.03 127 SER B O 1
ATOM 2025 N N . LEU B 1 128 ? 17.359 -20.109 -4.344 1 33.72 128 LEU B N 1
ATOM 2026 C CA . LEU B 1 128 ? 18.516 -20.969 -4.566 1 33.72 128 LEU B CA 1
ATOM 2027 C C . LEU B 1 128 ? 19.812 -20.219 -4.305 1 33.72 128 LEU B C 1
ATOM 2029 O O . LEU B 1 128 ? 20.875 -20.594 -4.82 1 33.72 128 LEU B O 1
ATOM 2033 N N . LEU B 1 129 ? 19.703 -19.172 -3.584 1 36.59 129 LEU B N 1
ATOM 2034 C CA . LEU B 1 129 ? 21.047 -18.609 -3.473 1 36.59 129 LEU B CA 1
ATOM 2035 C C . LEU B 1 129 ? 21.969 -19.562 -2.725 1 36.59 129 LEU B C 1
ATOM 2037 O O . LEU B 1 129 ? 23.094 -19.203 -2.381 1 36.59 129 LEU B O 1
ATOM 2041 N N . VAL B 1 130 ? 21.438 -20.703 -2.127 1 35.22 130 VAL B N 1
ATOM 2042 C CA . VAL B 1 130 ? 22.359 -21.25 -1.148 1 35.22 130 VAL B CA 1
ATOM 2043 C C . VAL B 1 130 ? 23.625 -21.75 -1.854 1 35.22 130 VAL B C 1
ATOM 2045 O O . VAL B 1 130 ? 24.656 -21.953 -1.216 1 35.22 130 VAL B O 1
ATOM 2048 N N . ALA B 1 131 ? 23.609 -22.156 -3.109 1 35.91 131 ALA B N 1
ATOM 2049 C CA . ALA B 1 131 ? 24.5 -23.297 -3.334 1 35.91 131 ALA B CA 1
ATOM 2050 C C . ALA B 1 131 ? 25.938 -22.828 -3.545 1 35.91 131 ALA B C 1
ATOM 2052 O O . ALA B 1 131 ? 26.828 -23.641 -3.799 1 35.91 131 ALA B O 1
ATOM 2053 N N . LEU B 1 132 ? 26.156 -21.531 -3.68 1 38.56 132 LEU B N 1
ATOM 2054 C CA . LEU B 1 132 ? 27.422 -21.422 -4.395 1 38.56 132 LEU B CA 1
ATOM 2055 C C . LEU B 1 132 ? 28.609 -21.641 -3.451 1 38.56 132 LEU B C 1
ATOM 2057 O O . LEU B 1 132 ? 29.766 -21.547 -3.863 1 38.56 132 LEU B O 1
ATOM 2061 N N . PHE B 1 133 ? 28.281 -21.688 -2.143 1 40.03 133 PHE B N 1
ATOM 2062 C CA . PHE B 1 133 ? 29.5 -21.469 -1.381 1 40.03 133 PHE B CA 1
ATOM 2063 C C . PHE B 1 133 ? 30.406 -22.688 -1.431 1 40.03 133 PHE B C 1
ATOM 2065 O O . PHE B 1 133 ? 31.438 -22.734 -0.757 1 40.03 133 PHE B O 1
ATOM 2072 N N . ALA B 1 134 ? 29.953 -23.797 -1.954 1 36.59 134 ALA B N 1
ATOM 2073 C CA . ALA B 1 134 ? 30.672 -24.984 -1.486 1 36.59 134 ALA B CA 1
ATOM 2074 C C . ALA B 1 134 ? 32.062 -25.062 -2.088 1 36.59 134 ALA B C 1
ATOM 2076 O O . ALA B 1 134 ? 32.938 -25.719 -1.535 1 36.59 134 ALA B O 1
ATOM 2077 N N . ALA B 1 135 ? 32.25 -24.609 -3.346 1 38.38 135 ALA B N 1
ATOM 2078 C CA . ALA B 1 135 ? 33.312 -25.266 -4.078 1 38.38 135 ALA B CA 1
ATOM 2079 C C . ALA B 1 135 ? 34.688 -24.719 -3.656 1 38.38 135 ALA B C 1
ATOM 2081 O O . ALA B 1 135 ? 35.719 -25.281 -3.992 1 38.38 135 ALA B O 1
ATOM 2082 N N . VAL B 1 136 ? 34.656 -23.484 -3.131 1 41.41 136 VAL B N 1
ATOM 2083 C CA . VAL B 1 136 ? 36 -22.891 -3.182 1 41.41 136 VAL B CA 1
ATOM 2084 C C . VAL B 1 136 ? 36.875 -23.531 -2.119 1 41.41 136 VAL B C 1
ATOM 2086 O O . VAL B 1 136 ? 38.094 -23.344 -2.121 1 41.41 136 VAL B O 1
ATOM 2089 N N . LEU B 1 137 ? 36.188 -24.172 -1.134 1 39.03 137 LEU B N 1
ATOM 2090 C CA . LEU B 1 137 ? 37.094 -24.5 -0.033 1 39.03 137 LEU B CA 1
ATOM 2091 C C . LEU B 1 137 ? 37.969 -25.688 -0.392 1 39.03 137 LEU B C 1
ATOM 2093 O O . LEU B 1 137 ? 38.844 -26.078 0.392 1 39.03 137 LEU B O 1
ATOM 2097 N N . ALA B 1 138 ? 37.594 -26.438 -1.403 1 40.47 138 ALA B N 1
ATOM 2098 C CA . ALA B 1 138 ? 38.312 -27.703 -1.521 1 40.47 138 ALA B CA 1
ATOM 2099 C C . ALA B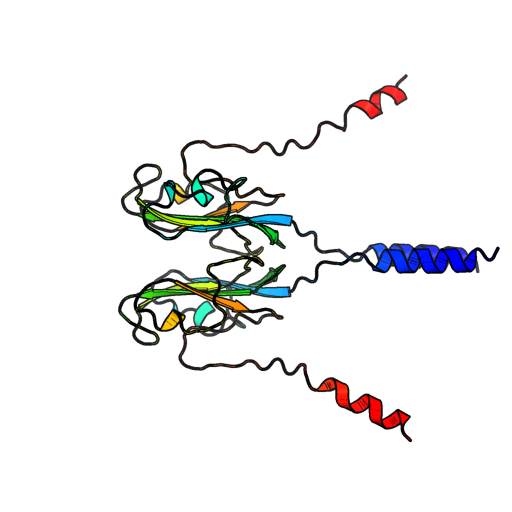 1 138 ? 39.781 -27.453 -1.87 1 40.47 138 ALA B C 1
ATOM 2101 O O . ALA B 1 138 ? 40.656 -28.25 -1.5 1 40.47 138 ALA B O 1
ATOM 2102 N N . LYS B 1 139 ? 39.969 -26.406 -2.717 1 45.91 139 LYS B N 1
ATOM 2103 C CA . LYS B 1 139 ? 41.312 -26.438 -3.2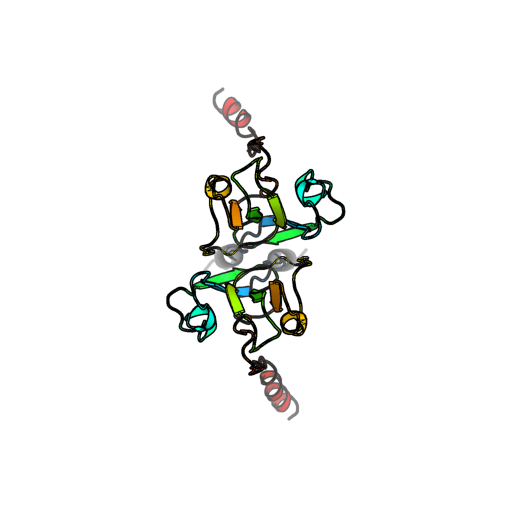58 1 45.91 139 LYS B CA 1
ATOM 2104 C C . LYS B 1 139 ? 42.344 -26.156 -2.172 1 45.91 139 LYS B C 1
ATOM 2106 O O . LYS B 1 139 ? 43.531 -26.484 -2.326 1 45.91 139 LYS B O 1
ATOM 2111 N N . TRP B 1 140 ? 41.875 -25.344 -1.139 1 44.72 140 TRP B N 1
ATOM 2112 C CA . TRP B 1 140 ? 43 -25 -0.294 1 44.72 140 TRP B CA 1
ATOM 2113 C C . TRP B 1 140 ? 43.5 -26.219 0.469 1 44.72 140 TRP B C 1
ATOM 2115 O O . TRP B 1 140 ? 44.594 -26.188 1.055 1 44.72 140 TRP B O 1
ATOM 2125 N N . LEU B 1 141 ? 42.594 -27.172 0.607 1 42.88 141 LEU B N 1
ATOM 2126 C CA . LEU B 1 141 ? 43.125 -28.172 1.511 1 42.88 141 LEU B CA 1
ATOM 2127 C C . LEU B 1 141 ? 44.156 -29.062 0.796 1 42.88 141 LEU B C 1
ATOM 2129 O O . LEU B 1 141 ? 44.844 -29.859 1.433 1 42.88 141 LEU B O 1
ATOM 2133 N N . ASN B 1 142 ? 44.156 -29.078 -0.547 1 37.25 142 ASN B N 1
ATOM 2134 C CA . ASN B 1 142 ? 45.25 -29.953 -0.944 1 37.25 142 ASN B CA 1
ATOM 2135 C C . ASN B 1 142 ? 46.594 -29.219 -0.936 1 37.25 142 ASN B C 1
ATOM 2137 O O . ASN B 1 142 ? 46.688 -28.094 -1.435 1 37.25 142 ASN B O 1
#